Protein AF-A0A8T6N5C0-F1 (afdb_monomer)

pLDDT: mean 72.31, std 20.97, range [34.16, 97.5]

Secondary structure (DSSP, 8-state):
--------------------SEE----BTTB-TTTTT-TTSS-EEGGGEEE-TTSTTSEEEEEHHHHHHHHHSSPPPSS-TT--GGGHHHHHHHHHH---GGGTTT-HHHHHHHHHHHHHHHHS-----GGG-----------PPPPP---S----------PPPP-HHHHHHHHHH-SS-SBTT------EEEESS-GGGT----GGGEEEE-HHHHHHHHTT-S-PPPTT-TTSS------TTSS---BPPPTT-----HHHHHHHHHHHHHHHHHH--

Nearest PDB structures (foldseek):
  6ghc-assembly1_A  TM=8.905E-01  e=2.276E-04  Escherichia coli K-12
  5z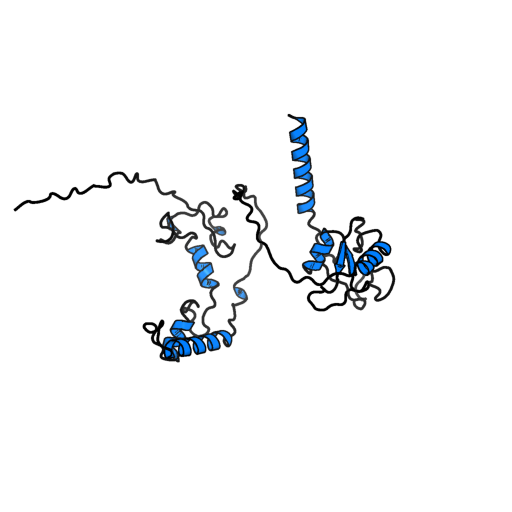mm-assembly1_B  TM=8.790E-01  e=3.502E-02  Streptomyces coelicolor A3(2)
  5zmm-assembly1_F  TM=8.686E-01  e=7.937E-02  Streptomyces coelicolor A3(2)
  5zmm-assembly1_A  TM=8.677E-01  e=7.937E-02  Streptomyces coelicolor A3(2)
  8zp7-assembly1_B  TM=5.593E-01  e=2.795E-01  Candidatus Cloacimonetes bacterium ADurb.Bin088

Sequence (281 aa):
RAIHAGRTQVREGWVAQMKPETKKCDGYKGQWACASQYPDHKKVPITEFGVSTKQPDGLQNKCRKCHSLFNDSMPRHPDNPDLRKMNWITARAVHHYGGNPKDRKNDPRWKECRKRATEDAKAIDWVIPSSAITVSITEHSNVVPFPPVFENSREQVETVTKGRKRDQKVVTHVRKMYDSCSVEGCDYSDFDVAHIHALRHDADDLPSNCLALCPNHHRDLDRGRLQLADPSDRAATDPILFSMYGDEGRIILSEHHEVHNDPIRSCISEIDRFLSNREEQ

Solvent-accessible surface area (backbone atoms only — not comparable to full-atom values): 17916 Å² total; per-residue (Å²): 143,81,86,79,82,78,82,82,79,75,87,78,78,80,75,79,70,78,71,67,72,43,40,57,41,67,33,41,98,88,39,54,71,46,32,91,84,30,73,80,35,54,70,36,50,51,83,49,35,44,81,26,94,89,34,97,86,40,39,43,63,30,30,52,60,18,48,45,49,58,58,66,73,34,55,53,38,93,93,43,66,83,51,49,54,92,50,42,44,60,48,44,8,32,76,76,59,68,28,53,82,90,43,60,89,79,39,68,64,31,54,50,22,38,47,54,28,48,52,52,57,68,70,47,77,77,72,64,66,75,86,76,70,80,79,79,82,74,81,87,80,91,74,86,75,76,76,79,84,71,75,87,73,80,80,87,77,93,76,93,74,95,71,83,84,78,62,65,67,42,54,55,50,50,60,70,71,43,80,34,21,34,41,61,94,43,80,46,58,73,54,45,80,39,57,78,54,52,62,92,74,74,39,72,94,42,59,93,36,47,43,42,24,25,76,65,57,41,53,31,44,78,68,66,71,51,71,85,74,66,72,79,73,80,82,68,89,80,84,89,63,46,58,87,89,57,97,69,62,46,44,66,76,57,97,83,60,76,78,74,57,61,69,59,54,51,52,52,54,53,48,52,56,55,52,58,62,61,77,79,110

Structure (mmCIF, N/CA/C/O backbone):
data_AF-A0A8T6N5C0-F1
#
_entry.id   AF-A0A8T6N5C0-F1
#
loop_
_atom_site.group_PDB
_atom_site.id
_atom_site.type_symbol
_atom_site.label_atom_id
_atom_site.label_alt_id
_atom_site.label_comp_id
_atom_site.label_asym_id
_atom_site.label_entity_id
_atom_site.label_seq_id
_atom_site.pdbx_PDB_ins_code
_atom_site.Cartn_x
_atom_site.Cartn_y
_atom_site.Cartn_z
_atom_site.occupancy
_atom_site.B_iso_or_equiv
_atom_site.auth_seq_id
_atom_site.auth_comp_id
_atom_site.auth_asym_id
_atom_site.auth_atom_id
_atom_site.pdbx_PDB_model_num
ATOM 1 N N . ARG A 1 1 ? 63.776 28.550 28.064 1.00 48.81 1 ARG A N 1
ATOM 2 C CA . ARG A 1 1 ? 63.156 27.667 29.084 1.00 48.81 1 ARG A CA 1
ATOM 3 C C . ARG A 1 1 ? 61.917 28.372 29.624 1.00 48.81 1 ARG A C 1
ATOM 5 O O . ARG A 1 1 ? 62.065 29.251 30.455 1.00 48.81 1 ARG A O 1
ATOM 12 N N . ALA A 1 2 ? 60.733 28.031 29.124 1.00 42.81 2 ALA A N 1
ATOM 13 C CA . ALA A 1 2 ? 59.458 28.415 29.725 1.00 42.81 2 ALA A CA 1
ATOM 14 C C . ALA A 1 2 ? 58.518 27.219 29.538 1.00 42.81 2 ALA A C 1
ATOM 16 O O . ALA A 1 2 ? 58.234 26.824 28.410 1.00 42.81 2 ALA A O 1
ATOM 17 N N . ILE A 1 3 ? 58.174 26.562 30.643 1.00 48.09 3 ILE A N 1
ATOM 18 C CA . ILE A 1 3 ? 57.330 25.368 30.679 1.00 48.09 3 ILE A CA 1
ATOM 19 C C . ILE A 1 3 ? 55.889 25.871 30.780 1.00 48.09 3 ILE A C 1
ATOM 21 O O . ILE A 1 3 ? 55.498 26.409 31.813 1.00 48.09 3 ILE A O 1
ATOM 25 N N . HIS A 1 4 ? 55.109 25.737 29.707 1.00 50.75 4 HIS A N 1
ATOM 26 C CA . HIS A 1 4 ? 53.670 25.985 29.752 1.00 50.75 4 HIS A CA 1
ATOM 27 C C . HIS A 1 4 ? 52.962 24.760 30.334 1.00 50.75 4 HIS A C 1
ATOM 29 O O . HIS A 1 4 ? 52.905 23.699 29.716 1.00 50.75 4 HIS A O 1
ATOM 35 N N . ALA A 1 5 ? 52.433 24.925 31.546 1.00 46.75 5 ALA A N 1
ATOM 36 C CA . ALA A 1 5 ? 51.562 23.967 32.206 1.00 46.75 5 ALA A CA 1
ATOM 37 C C . ALA A 1 5 ? 50.224 23.874 31.451 1.00 46.75 5 ALA A C 1
ATOM 39 O O . ALA A 1 5 ? 49.403 24.793 31.486 1.00 46.75 5 ALA A O 1
ATOM 40 N N . GLY A 1 6 ? 50.026 22.761 30.742 1.00 51.00 6 GLY A N 1
ATOM 41 C CA . GLY A 1 6 ? 48.760 22.398 30.116 1.00 51.00 6 GLY A CA 1
ATOM 42 C C . GLY A 1 6 ? 47.713 22.072 31.178 1.00 51.00 6 GLY A C 1
ATOM 43 O O . GLY A 1 6 ? 47.897 21.186 32.007 1.00 51.00 6 GLY A O 1
ATOM 44 N N . ARG A 1 7 ? 46.616 22.827 31.154 1.00 46.72 7 ARG A N 1
ATOM 45 C CA . ARG A 1 7 ? 45.465 22.704 32.046 1.00 46.72 7 ARG A CA 1
ATOM 46 C C . ARG A 1 7 ? 44.647 21.478 31.628 1.00 46.72 7 ARG A C 1
ATOM 48 O O . ARG A 1 7 ? 43.859 21.547 30.690 1.00 46.72 7 ARG A O 1
ATOM 55 N N . THR A 1 8 ? 44.844 20.352 32.304 1.00 47.91 8 THR A N 1
ATOM 56 C CA . THR A 1 8 ? 44.009 19.156 32.143 1.00 47.91 8 THR A CA 1
ATOM 57 C C . THR A 1 8 ? 42.650 19.430 32.787 1.00 47.91 8 THR A C 1
ATOM 59 O O . THR A 1 8 ? 42.500 19.344 34.002 1.00 47.91 8 THR A O 1
ATOM 62 N N . GLN A 1 9 ? 41.656 19.825 31.988 1.00 45.22 9 GLN A N 1
ATOM 63 C CA . GLN A 1 9 ? 40.266 19.867 32.440 1.00 45.22 9 GLN A CA 1
ATOM 64 C C . GLN A 1 9 ? 39.763 18.430 32.589 1.00 45.22 9 GLN A C 1
ATOM 66 O O . GLN A 1 9 ? 39.464 17.745 31.610 1.00 45.22 9 GLN A O 1
ATOM 71 N N . VAL A 1 10 ? 39.693 17.979 33.836 1.00 43.06 10 VAL A N 1
ATOM 72 C CA . VAL A 1 10 ? 39.017 16.745 34.221 1.00 43.06 10 VAL A CA 1
ATOM 73 C C . VAL A 1 10 ? 37.519 16.974 34.000 1.00 43.06 10 VAL A C 1
ATOM 75 O O . VAL A 1 10 ? 36.912 17.829 34.641 1.00 43.06 10 VAL A O 1
ATOM 78 N N . ARG A 1 11 ? 36.924 16.263 33.034 1.00 45.97 11 ARG A N 1
ATOM 79 C CA . ARG A 1 11 ? 35.464 16.182 32.864 1.00 45.97 11 ARG A CA 1
ATOM 80 C C . ARG A 1 11 ? 34.898 15.307 33.984 1.00 45.97 11 ARG A C 1
ATOM 82 O O . ARG A 1 11 ? 34.588 14.138 33.771 1.00 45.97 11 ARG A O 1
ATOM 89 N N . GLU A 1 12 ? 34.814 15.865 35.183 1.00 49.09 12 GLU A N 1
ATOM 90 C CA . GLU A 1 12 ? 34.052 15.286 36.288 1.00 49.09 12 GLU A CA 1
ATOM 91 C C . GLU A 1 12 ? 32.564 15.590 36.088 1.00 49.09 12 GLU A C 1
ATOM 93 O O . GLU A 1 12 ? 32.191 16.709 35.737 1.00 49.09 12 GLU A O 1
ATOM 98 N N . GLY A 1 13 ? 31.715 14.582 36.296 1.00 45.31 13 GLY A N 1
ATOM 99 C CA . GLY A 1 13 ? 30.269 14.779 36.399 1.00 45.31 13 GLY A CA 1
ATOM 100 C C . GLY A 1 13 ? 29.415 14.205 35.269 1.00 45.31 13 GLY A C 1
ATOM 101 O O . GLY A 1 13 ? 28.383 14.785 34.946 1.00 45.31 13 GLY A O 1
ATOM 102 N N . TRP A 1 14 ? 29.761 13.046 34.697 1.00 48.47 14 TRP A N 1
ATOM 103 C CA . TRP A 1 14 ? 28.705 12.194 34.138 1.00 48.47 14 TRP A CA 1
ATOM 104 C C . TRP A 1 14 ? 28.000 11.528 35.313 1.00 48.47 14 TRP A C 1
ATOM 106 O O . TRP A 1 14 ? 28.447 10.502 35.822 1.00 48.47 14 TRP A O 1
ATOM 116 N N . VAL A 1 15 ? 26.920 12.160 35.775 1.00 46.72 15 VAL A N 1
ATOM 117 C CA . VAL A 1 15 ? 25.923 11.522 36.635 1.00 46.72 15 VAL A CA 1
ATOM 118 C C . VAL A 1 15 ? 25.607 10.178 35.991 1.00 46.72 15 VAL A C 1
ATOM 120 O O . VAL A 1 15 ? 25.146 10.140 34.849 1.00 46.72 15 VAL A O 1
ATOM 123 N N . ALA A 1 16 ? 25.923 9.083 36.684 1.00 53.91 16 ALA A N 1
ATOM 124 C CA . ALA A 1 16 ? 25.559 7.741 36.268 1.00 53.91 16 ALA A CA 1
ATOM 125 C C . ALA A 1 16 ? 24.030 7.652 36.303 1.00 53.91 16 ALA A C 1
ATOM 127 O O . ALA A 1 16 ? 23.439 7.223 37.289 1.00 53.91 16 ALA A O 1
ATOM 128 N N . GLN A 1 17 ? 23.383 8.144 35.244 1.00 57.00 17 GLN A N 1
ATOM 129 C CA . GLN A 1 17 ? 21.970 7.931 35.003 1.00 57.00 17 GLN A CA 1
ATOM 130 C C . GLN A 1 17 ? 21.778 6.423 35.039 1.00 57.00 17 GLN A C 1
ATOM 132 O O . GLN A 1 17 ? 22.366 5.699 34.228 1.00 57.00 17 GLN A O 1
ATOM 137 N N . MET A 1 18 ? 21.035 5.957 36.045 1.00 59.38 18 MET A N 1
ATOM 138 C CA . MET A 1 18 ? 20.695 4.551 36.177 1.00 59.38 18 MET A CA 1
ATOM 139 C C . MET A 1 18 ? 20.089 4.120 34.849 1.00 59.38 18 MET A C 1
ATOM 141 O O . MET A 1 18 ? 19.062 4.648 34.419 1.00 59.38 18 MET A O 1
ATOM 145 N N . LYS A 1 19 ? 20.796 3.231 34.146 1.00 68.62 19 LYS A N 1
ATOM 146 C CA . LYS A 1 19 ? 20.310 2.719 32.873 1.00 68.62 19 LYS A CA 1
ATOM 147 C C . LYS A 1 19 ? 18.985 2.018 33.162 1.00 68.62 19 LYS A C 1
ATOM 149 O O . LYS A 1 19 ? 18.935 1.240 34.114 1.00 68.62 19 LYS A O 1
ATOM 154 N N . PRO A 1 20 ? 17.931 2.286 32.381 1.00 74.50 20 PRO A N 1
ATOM 155 C CA . PRO A 1 20 ? 16.667 1.600 32.574 1.00 74.50 20 PRO A CA 1
ATOM 156 C C . PRO A 1 20 ? 16.908 0.088 32.495 1.00 74.50 20 PRO A C 1
ATOM 158 O O . PRO A 1 20 ? 17.595 -0.388 31.594 1.00 74.50 20 PRO A O 1
ATOM 161 N N . GLU A 1 21 ? 16.368 -0.665 33.454 1.00 91.75 21 GLU A N 1
ATOM 162 C CA . GLU A 1 21 ? 16.555 -2.124 33.542 1.00 91.75 21 GLU A CA 1
ATOM 163 C C . GLU A 1 21 ? 15.924 -2.859 32.349 1.00 91.75 21 GLU A C 1
ATOM 165 O O . GLU A 1 21 ? 16.303 -3.981 31.998 1.00 91.75 21 GLU A O 1
ATOM 170 N N . THR A 1 22 ? 14.980 -2.196 31.678 1.00 94.94 22 THR A N 1
ATOM 171 C CA . THR A 1 22 ? 14.273 -2.712 30.511 1.00 94.94 22 THR A CA 1
ATOM 172 C C . THR A 1 22 ? 14.243 -1.692 29.375 1.00 94.94 22 THR A C 1
ATOM 174 O O . THR A 1 22 ? 14.272 -0.481 29.591 1.00 94.94 22 THR A O 1
ATOM 177 N N . LYS A 1 23 ? 14.191 -2.193 28.140 1.00 93.50 23 LYS A N 1
ATOM 178 C CA . LYS A 1 23 ? 14.119 -1.418 26.900 1.00 93.50 23 LYS A CA 1
ATOM 179 C C . LYS A 1 23 ? 13.007 -1.975 26.007 1.00 93.50 23 LYS A C 1
ATOM 181 O O . LYS A 1 23 ? 12.762 -3.184 25.971 1.00 93.50 23 LYS A O 1
ATOM 186 N N . LYS A 1 24 ? 12.346 -1.097 25.248 1.00 95.06 24 LYS A N 1
ATOM 187 C CA . LYS A 1 24 ? 11.386 -1.499 24.213 1.00 95.06 24 LYS A CA 1
ATOM 188 C C . LYS A 1 24 ? 12.116 -2.155 23.038 1.00 95.06 24 LYS A C 1
ATOM 190 O O . LYS A 1 24 ? 13.094 -1.618 22.526 1.00 95.06 24 LYS A O 1
ATOM 195 N N . CYS A 1 25 ? 11.632 -3.313 22.604 1.00 95.25 25 CYS A N 1
ATOM 196 C CA . CYS A 1 25 ? 12.088 -3.983 21.397 1.00 95.25 25 CYS A CA 1
ATOM 197 C C . CYS A 1 25 ? 11.223 -3.568 20.200 1.00 95.25 25 CYS A C 1
ATOM 199 O O . CYS A 1 25 ? 10.013 -3.790 20.197 1.00 95.25 25 CYS A O 1
ATOM 201 N N . ASP A 1 26 ? 11.857 -3.075 19.136 1.00 93.94 26 ASP A N 1
ATOM 202 C CA . ASP A 1 26 ? 11.168 -2.655 17.901 1.00 93.94 26 ASP A CA 1
ATOM 203 C C . ASP A 1 26 ? 10.749 -3.818 16.980 1.00 93.94 26 ASP A C 1
ATOM 205 O O . ASP A 1 26 ? 10.157 -3.601 15.925 1.00 93.94 26 ASP A O 1
ATOM 209 N N . GLY A 1 27 ? 11.078 -5.061 17.341 1.00 91.88 27 GLY A N 1
ATOM 210 C CA . GLY A 1 27 ? 10.849 -6.225 16.486 1.00 91.88 27 GLY A CA 1
ATOM 211 C C . GLY A 1 27 ? 11.675 -6.198 15.192 1.00 91.88 27 GLY A C 1
ATOM 212 O O . GLY A 1 27 ? 12.680 -5.490 15.066 1.00 91.88 27 GLY A O 1
ATOM 213 N N . TYR A 1 28 ? 11.272 -7.014 14.221 1.00 87.06 28 TYR A N 1
ATOM 214 C CA . TYR A 1 28 ? 11.795 -7.010 12.858 1.00 87.06 28 TYR A CA 1
ATOM 215 C C . TYR A 1 28 ? 10.632 -7.041 11.861 1.00 87.06 28 TYR A C 1
ATOM 217 O O . TYR A 1 28 ? 9.858 -7.988 11.863 1.00 87.06 28 TYR A O 1
ATOM 225 N N . LYS A 1 29 ? 10.498 -5.999 11.022 1.00 82.69 29 LYS A N 1
ATOM 226 C CA . LYS A 1 29 ? 9.413 -5.859 10.024 1.00 82.69 29 LYS A CA 1
ATOM 227 C C . LYS A 1 29 ? 8.001 -6.101 10.599 1.00 82.69 29 LYS A C 1
ATOM 229 O O . LYS A 1 29 ? 7.183 -6.761 9.973 1.00 82.69 29 LYS A O 1
ATOM 234 N N . GLY A 1 30 ? 7.730 -5.589 11.801 1.00 80.38 30 GLY A N 1
ATOM 235 C CA . GLY A 1 30 ? 6.434 -5.773 12.466 1.00 80.38 30 GLY A CA 1
ATOM 236 C C . GLY A 1 30 ? 6.223 -7.157 13.091 1.00 80.38 30 GLY A C 1
ATOM 237 O O . GLY A 1 30 ? 5.102 -7.491 13.446 1.00 80.38 30 GLY A O 1
ATOM 238 N N . GLN A 1 31 ? 7.278 -7.965 13.234 1.00 80.94 31 GLN A N 1
ATOM 239 C CA . GLN A 1 31 ? 7.239 -9.246 13.941 1.00 80.94 31 GLN A CA 1
ATOM 240 C C . GLN A 1 31 ? 8.098 -9.199 15.210 1.00 80.94 31 GLN A C 1
ATOM 242 O O . GLN A 1 31 ? 9.220 -8.682 15.201 1.00 80.94 31 GLN A O 1
ATOM 247 N N . TRP A 1 32 ? 7.601 -9.789 16.299 1.00 90.88 32 TRP A N 1
ATOM 248 C CA . TRP A 1 32 ? 8.285 -9.839 17.594 1.00 90.88 32 TRP A CA 1
ATOM 249 C C . TRP A 1 32 ? 8.456 -11.284 18.066 1.00 90.88 32 TRP A C 1
ATOM 251 O O . TRP A 1 32 ? 7.615 -11.814 18.782 1.00 90.88 32 TRP A O 1
ATOM 261 N N . ALA A 1 33 ? 9.593 -11.913 17.750 1.00 89.19 33 ALA A N 1
ATOM 262 C CA . ALA A 1 33 ? 9.935 -13.241 18.287 1.00 89.19 33 ALA A CA 1
ATOM 263 C C . ALA A 1 33 ? 9.989 -13.274 19.823 1.00 89.19 33 ALA A C 1
ATOM 265 O O . ALA A 1 33 ? 9.882 -14.332 20.435 1.00 89.19 33 ALA A O 1
ATOM 266 N N . CYS A 1 34 ? 10.185 -12.119 20.457 1.00 92.31 34 CYS A N 1
ATOM 267 C CA . CYS A 1 34 ? 10.198 -12.004 21.904 1.00 92.31 34 CYS A CA 1
ATOM 268 C C . CYS A 1 34 ? 8.797 -11.897 22.526 1.00 92.31 34 CYS A C 1
ATOM 270 O O . CYS A 1 34 ? 8.716 -11.917 23.748 1.00 92.31 34 CYS A O 1
ATOM 272 N N . ALA A 1 35 ? 7.720 -11.788 21.735 1.00 88.56 35 ALA A N 1
ATOM 273 C CA . ALA A 1 35 ? 6.361 -11.569 22.243 1.00 88.56 35 ALA A CA 1
ATOM 274 C C . ALA A 1 35 ? 5.872 -12.699 23.163 1.00 88.56 35 ALA A C 1
ATOM 276 O O . ALA A 1 35 ? 5.180 -12.437 24.135 1.00 88.56 35 ALA A O 1
ATOM 277 N N . SER A 1 36 ? 6.302 -13.941 22.931 1.00 85.50 36 SER A N 1
ATOM 278 C CA . SER A 1 36 ? 5.950 -15.072 23.801 1.00 85.50 36 SER A CA 1
ATOM 279 C C . SER A 1 36 ? 6.490 -14.942 25.228 1.00 85.50 36 SER A C 1
ATOM 281 O O . SER A 1 36 ? 5.895 -15.467 26.161 1.00 85.50 36 SER A O 1
ATOM 283 N N . GLN A 1 37 ? 7.616 -14.249 25.408 1.00 90.06 37 GLN A N 1
ATOM 284 C CA . GLN A 1 37 ? 8.233 -14.023 26.720 1.00 90.06 37 GLN A CA 1
ATOM 285 C C . GLN A 1 37 ? 7.965 -12.619 27.262 1.00 90.06 37 GLN A C 1
ATOM 287 O O . GLN A 1 37 ? 7.956 -12.408 28.470 1.00 90.06 37 GLN A O 1
ATOM 292 N N . TYR A 1 38 ? 7.756 -11.662 26.361 1.00 90.81 38 TYR A N 1
ATOM 293 C CA . TYR A 1 38 ? 7.518 -10.257 26.655 1.00 90.81 38 TYR A CA 1
ATOM 294 C C . TYR A 1 38 ? 6.364 -9.762 25.767 1.00 90.81 38 TYR A C 1
ATOM 296 O O . TYR A 1 38 ? 6.631 -9.118 24.746 1.00 90.81 38 TYR A O 1
ATOM 304 N N . PRO A 1 39 ? 5.100 -10.055 26.130 1.00 83.25 39 PRO A N 1
ATOM 305 C CA . PRO A 1 39 ? 3.920 -9.788 25.293 1.00 83.25 39 PRO A CA 1
ATOM 306 C C . PRO A 1 39 ? 3.823 -8.325 24.863 1.00 83.25 39 PRO A C 1
ATOM 308 O O . PRO A 1 39 ? 3.647 -8.006 23.688 1.00 83.25 39 PRO A O 1
ATOM 311 N N . ASP A 1 40 ? 4.104 -7.424 25.801 1.00 82.25 40 ASP A N 1
ATOM 312 C CA . ASP A 1 40 ? 4.048 -5.989 25.552 1.00 82.25 40 ASP A CA 1
ATOM 313 C C . ASP A 1 40 ? 5.229 -5.457 24.750 1.00 82.25 40 ASP A C 1
ATOM 315 O O . ASP A 1 40 ? 5.202 -4.275 24.420 1.00 82.25 40 ASP A O 1
ATOM 319 N N . HIS A 1 41 ? 6.293 -6.250 24.524 1.00 78.06 41 HIS A N 1
ATOM 320 C CA . HIS A 1 41 ? 7.578 -5.898 23.881 1.00 78.06 41 HIS A CA 1
ATOM 321 C C . HIS A 1 41 ? 8.248 -4.588 24.368 1.00 78.06 41 HIS A C 1
ATOM 323 O O . HIS A 1 41 ? 9.324 -4.219 23.901 1.00 78.06 41 HIS A O 1
ATOM 329 N N . LYS A 1 42 ? 7.647 -3.892 25.338 1.00 84.25 42 LYS A N 1
ATOM 330 C CA . LYS A 1 42 ? 8.035 -2.605 25.924 1.00 84.25 42 LYS A CA 1
ATOM 331 C C . LYS A 1 42 ? 8.999 -2.763 27.096 1.00 84.25 42 LYS A C 1
ATOM 333 O O . LYS A 1 42 ? 9.674 -1.801 27.442 1.00 84.25 42 LYS A O 1
ATOM 338 N N . LYS A 1 43 ? 9.074 -3.960 27.685 1.00 89.81 43 LYS A N 1
ATOM 339 C CA . LYS A 1 43 ? 9.857 -4.258 28.893 1.00 89.81 43 LYS A CA 1
ATOM 340 C C . LYS A 1 43 ? 10.790 -5.453 28.691 1.00 89.81 43 LYS A C 1
ATOM 342 O O . LYS A 1 43 ? 10.769 -6.403 29.465 1.00 89.81 43 LYS A O 1
ATOM 347 N N . VAL A 1 44 ? 11.586 -5.438 27.623 1.00 94.50 44 VAL A N 1
ATOM 348 C CA . VAL A 1 44 ? 12.586 -6.490 27.403 1.00 94.50 44 VAL A CA 1
ATOM 349 C C . VAL A 1 44 ? 13.843 -6.143 28.218 1.00 94.50 44 VAL A C 1
ATOM 351 O O . VAL A 1 44 ? 14.308 -5.005 28.119 1.00 94.50 44 VAL A O 1
ATOM 354 N N . PRO A 1 45 ? 14.407 -7.059 29.028 1.00 96.12 45 PRO A N 1
ATOM 355 C CA . PRO A 1 45 ? 15.618 -6.794 29.801 1.00 96.12 45 PRO A CA 1
ATOM 356 C C . PRO A 1 45 ? 16.768 -6.322 28.912 1.00 96.12 45 PRO A C 1
ATOM 358 O O . PRO A 1 45 ? 16.988 -6.872 27.832 1.00 96.12 45 PRO A O 1
ATOM 361 N N . ILE A 1 46 ? 17.539 -5.329 29.361 1.00 95.62 46 ILE A N 1
ATOM 362 C CA . ILE A 1 46 ? 18.667 -4.790 28.576 1.00 95.62 46 ILE A CA 1
ATOM 363 C C . ILE A 1 46 ? 19.728 -5.848 28.227 1.00 95.62 46 ILE A C 1
ATOM 365 O O . ILE A 1 46 ? 20.418 -5.722 27.216 1.00 95.62 46 ILE A O 1
ATOM 369 N N . THR A 1 47 ? 19.822 -6.920 29.018 1.00 95.44 47 THR A N 1
ATOM 370 C CA . THR A 1 47 ? 20.706 -8.075 28.789 1.00 95.44 47 THR A CA 1
ATOM 371 C C . THR A 1 47 ? 20.370 -8.838 27.507 1.00 95.44 47 THR A C 1
ATOM 373 O O . THR A 1 47 ? 21.258 -9.424 26.883 1.00 95.44 47 THR A O 1
ATOM 376 N N . GLU A 1 48 ? 19.114 -8.774 27.064 1.00 96.19 48 GLU A N 1
ATOM 377 C CA . GLU A 1 48 ? 18.638 -9.397 25.829 1.00 96.19 48 GLU A CA 1
ATOM 378 C C . GLU A 1 48 ? 18.996 -8.584 24.580 1.00 96.19 48 GLU A C 1
ATOM 380 O O . GLU A 1 48 ? 18.774 -9.041 23.457 1.00 96.19 48 GLU A O 1
ATOM 385 N N . PHE A 1 49 ? 19.555 -7.380 24.726 1.00 96.31 49 PHE A N 1
ATOM 386 C CA . PHE A 1 49 ? 19.976 -6.550 23.602 1.00 96.31 49 PHE A CA 1
ATOM 387 C C . PHE A 1 49 ? 21.464 -6.748 23.284 1.00 96.31 49 PHE A C 1
ATOM 389 O O . PHE A 1 49 ? 22.295 -7.117 24.119 1.00 96.31 49 PHE A O 1
ATOM 396 N N . GLY A 1 50 ? 21.812 -6.571 22.010 1.00 93.94 50 GLY A N 1
ATOM 397 C CA . GLY A 1 50 ? 23.207 -6.438 21.590 1.00 93.94 50 GLY A CA 1
ATOM 398 C C . GLY A 1 50 ? 23.709 -5.013 21.821 1.00 93.94 50 GLY A C 1
ATOM 399 O O . GLY A 1 50 ? 22.912 -4.080 21.889 1.00 93.94 50 GLY A O 1
ATOM 400 N N . VAL A 1 51 ? 25.026 -4.828 21.884 1.00 94.50 51 VAL A N 1
ATOM 401 C CA . VAL A 1 51 ? 25.645 -3.494 21.941 1.00 94.50 51 VAL A CA 1
ATOM 402 C C . VAL A 1 51 ? 25.607 -2.842 20.551 1.00 94.50 51 VAL A C 1
ATOM 404 O O . VAL A 1 51 ? 25.709 -3.524 19.528 1.00 94.50 51 VAL A O 1
ATOM 407 N N . SER A 1 52 ? 25.442 -1.521 20.497 1.00 92.94 52 SER A N 1
ATOM 408 C CA . SER A 1 52 ? 25.451 -0.728 19.265 1.00 92.94 52 SER A CA 1
ATOM 409 C C . SER A 1 52 ? 26.115 0.624 19.495 1.00 92.94 52 SER A C 1
ATOM 411 O O . SER A 1 52 ? 25.673 1.397 20.333 1.00 92.94 52 SER A O 1
ATOM 413 N N . THR A 1 53 ? 27.119 0.963 18.687 1.00 90.56 53 THR A N 1
ATOM 414 C CA . THR A 1 53 ? 27.759 2.293 18.705 1.00 90.56 53 THR A CA 1
ATOM 415 C C . THR A 1 53 ? 26.921 3.375 18.028 1.00 90.56 53 THR A C 1
ATOM 417 O O . THR A 1 53 ? 27.218 4.557 18.150 1.00 90.56 53 THR A O 1
ATOM 420 N N . LYS A 1 54 ? 25.884 2.977 17.283 1.00 89.88 54 LYS A N 1
ATOM 421 C CA . LYS A 1 54 ? 25.033 3.885 16.501 1.00 89.88 54 LYS A CA 1
ATOM 422 C C . LYS A 1 54 ? 23.822 4.402 17.272 1.00 89.88 54 LYS A C 1
ATOM 424 O O . LYS A 1 54 ? 23.069 5.196 16.726 1.00 89.88 54 LYS A O 1
ATOM 429 N N . GLN A 1 55 ? 23.570 3.875 18.467 1.00 91.44 55 GLN A N 1
ATOM 430 C CA . GLN A 1 55 ? 22.382 4.196 19.253 1.00 91.44 55 GLN A CA 1
ATOM 431 C C . GLN A 1 55 ? 22.792 5.009 20.486 1.00 91.44 55 GLN A C 1
ATOM 433 O O . GLN A 1 55 ? 23.820 4.680 21.082 1.00 91.44 55 GLN A O 1
ATOM 438 N N . PRO A 1 56 ? 22.022 6.041 20.881 1.00 89.31 56 PRO A N 1
ATOM 439 C CA . PRO A 1 56 ? 22.374 6.901 22.014 1.00 89.31 56 PRO A CA 1
ATOM 440 C C . PRO A 1 56 ? 22.551 6.146 23.338 1.00 89.31 56 PRO A C 1
ATOM 442 O O . PRO A 1 56 ? 23.369 6.530 24.166 1.00 89.31 56 PRO A O 1
ATOM 445 N N . ASP A 1 57 ? 21.816 5.050 23.527 1.00 89.94 57 ASP A N 1
ATOM 446 C CA . ASP A 1 57 ? 21.856 4.222 24.736 1.00 89.94 57 ASP A CA 1
ATOM 447 C C . ASP A 1 57 ? 22.908 3.098 24.689 1.00 89.94 57 ASP A C 1
ATOM 449 O O . ASP A 1 57 ? 23.054 2.326 25.640 1.00 89.94 57 ASP A O 1
ATOM 453 N N . GLY A 1 58 ? 23.650 2.991 23.584 1.00 93.50 58 GLY A N 1
ATOM 454 C CA . GLY A 1 58 ? 24.656 1.956 23.380 1.00 93.50 58 GLY A CA 1
ATOM 455 C C . GLY A 1 58 ? 24.086 0.561 23.101 1.00 93.50 58 GLY A C 1
ATOM 456 O O . GLY A 1 58 ? 24.856 -0.398 23.041 1.00 93.50 58 GLY A O 1
ATOM 457 N N . LEU A 1 59 ? 22.769 0.409 22.924 1.00 95.44 59 LEU A N 1
ATOM 458 C CA . LEU A 1 59 ? 22.101 -0.880 22.723 1.00 95.44 59 LEU A CA 1
ATOM 459 C C . LEU A 1 5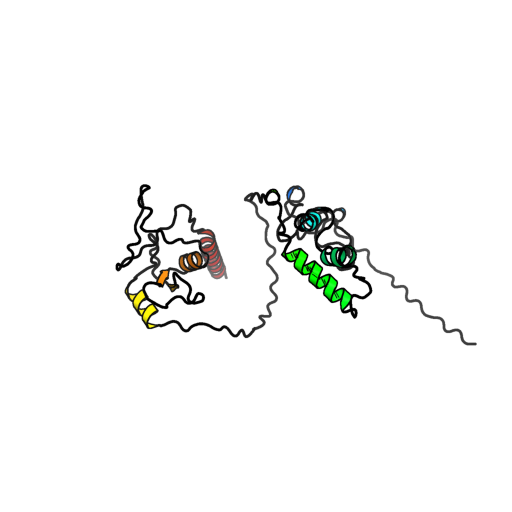9 ? 21.388 -0.927 21.369 1.00 95.44 59 LEU A C 1
ATOM 461 O O . LEU A 1 59 ? 20.888 0.071 20.862 1.00 95.44 59 LEU A O 1
ATOM 465 N N . GLN A 1 60 ? 21.289 -2.108 20.760 1.00 94.88 60 GLN A N 1
ATOM 466 C CA . GLN A 1 60 ? 20.480 -2.303 19.555 1.00 94.88 60 GLN A CA 1
ATOM 467 C C . GLN A 1 60 ? 19.010 -1.949 19.818 1.00 94.88 60 GLN A C 1
ATOM 469 O O . GLN A 1 60 ? 18.535 -1.998 20.948 1.00 94.88 60 GLN A O 1
ATOM 474 N N . ASN A 1 61 ? 18.272 -1.586 18.772 1.00 94.50 61 ASN A N 1
ATOM 475 C CA . ASN A 1 61 ? 16.856 -1.221 18.875 1.00 94.50 61 ASN A CA 1
ATOM 476 C C . ASN A 1 61 ? 15.911 -2.440 18.973 1.00 94.50 61 ASN A C 1
ATOM 478 O O . ASN A 1 61 ? 14.736 -2.328 19.306 1.00 94.50 61 ASN A O 1
ATOM 482 N N . LYS A 1 62 ? 16.443 -3.638 18.722 1.00 94.81 62 LYS A N 1
ATOM 483 C CA . LYS A 1 62 ? 15.753 -4.920 18.871 1.00 94.81 62 LYS A CA 1
ATOM 484 C C . LYS A 1 62 ? 16.589 -5.885 19.702 1.00 94.81 62 LYS A C 1
ATOM 486 O O . LYS A 1 62 ? 17.819 -5.844 19.649 1.00 94.81 62 LYS A O 1
ATOM 491 N N . CYS A 1 63 ? 15.916 -6.749 20.453 1.00 95.81 63 CYS A N 1
ATOM 492 C CA . CYS A 1 63 ? 16.567 -7.7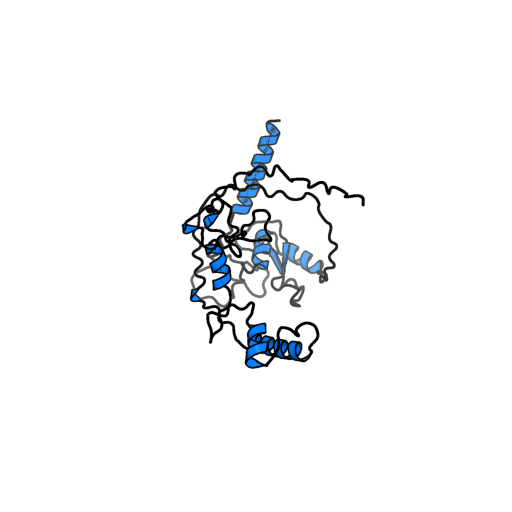95 21.230 1.00 95.81 63 CYS A CA 1
ATOM 493 C C . CYS A 1 63 ? 17.162 -8.873 20.310 1.00 95.81 63 CYS A C 1
ATOM 495 O O . CYS A 1 63 ? 16.811 -8.973 19.130 1.00 95.81 63 CYS A O 1
ATOM 497 N N . ARG A 1 64 ? 18.049 -9.711 20.850 1.00 93.81 64 ARG A N 1
ATOM 498 C CA . ARG A 1 64 ? 18.762 -10.764 20.108 1.00 93.81 64 ARG A CA 1
ATOM 499 C C . ARG A 1 64 ? 17.816 -11.761 19.438 1.00 93.81 64 ARG A C 1
ATOM 501 O O . ARG A 1 64 ? 18.099 -12.183 18.322 1.00 93.81 64 ARG A O 1
ATOM 508 N N . LYS A 1 65 ? 16.670 -12.069 20.056 1.00 90.75 65 LYS A N 1
ATOM 509 C CA . LYS A 1 65 ? 15.638 -12.952 19.477 1.00 90.75 65 LYS A CA 1
ATOM 510 C C . LYS A 1 65 ? 14.960 -12.333 18.258 1.00 90.75 65 LYS A C 1
ATOM 512 O O . LYS A 1 65 ? 14.889 -12.937 17.201 1.00 90.75 65 LYS A O 1
ATOM 517 N N . CYS A 1 66 ? 14.529 -11.079 18.345 1.00 90.62 66 CYS A N 1
ATOM 518 C CA . CYS A 1 66 ? 13.985 -10.387 17.173 1.00 90.62 66 CYS A CA 1
ATOM 519 C C . CYS A 1 66 ? 15.069 -10.118 16.113 1.00 90.62 66 CYS A C 1
ATOM 521 O O . CYS A 1 66 ? 14.780 -10.043 14.922 1.00 90.62 66 CYS A O 1
ATOM 523 N N . HIS A 1 67 ? 16.335 -10.004 16.521 1.00 87.19 67 HIS A N 1
ATOM 524 C CA . HIS A 1 67 ? 17.467 -9.929 15.604 1.00 87.19 67 HIS A CA 1
ATOM 525 C C . HIS A 1 67 ? 17.738 -11.266 14.891 1.00 87.19 67 HIS A C 1
ATOM 527 O O . HIS A 1 67 ? 18.212 -11.256 13.757 1.00 87.19 67 HIS A O 1
ATOM 533 N N . SER A 1 68 ? 17.415 -12.417 15.492 1.00 82.25 68 SER A N 1
ATOM 534 C CA . SER A 1 68 ? 17.529 -13.707 14.801 1.00 82.25 68 SER A CA 1
ATOM 535 C C . SER A 1 68 ? 16.495 -13.852 13.679 1.00 82.25 68 SER A C 1
ATOM 537 O O . SER A 1 68 ? 16.832 -14.389 12.634 1.00 82.25 68 SER A O 1
ATOM 539 N N . LEU A 1 69 ? 15.307 -13.243 13.793 1.00 78.00 69 LEU A N 1
ATOM 540 C CA . LEU A 1 69 ? 14.337 -13.198 12.684 1.00 78.00 69 LEU A CA 1
ATOM 541 C C . LEU A 1 69 ? 14.883 -12.491 11.438 1.00 78.00 69 LEU A C 1
ATOM 543 O O . LEU A 1 69 ? 14.676 -12.955 10.319 1.00 78.00 69 LEU A O 1
ATOM 547 N N . PHE A 1 70 ? 15.619 -11.385 11.605 1.00 70.25 70 PHE A N 1
ATOM 548 C CA . PHE A 1 70 ? 16.320 -10.733 10.486 1.00 70.25 70 PHE A CA 1
ATOM 549 C C . PHE A 1 70 ? 17.254 -11.712 9.771 1.00 70.25 70 PHE A C 1
ATOM 551 O O . PHE A 1 70 ? 17.379 -11.719 8.555 1.00 70.25 70 PHE A O 1
ATOM 558 N N . ASN A 1 71 ? 17.899 -12.543 10.565 1.00 66.44 71 ASN A N 1
ATOM 559 C CA . ASN A 1 71 ? 18.909 -13.491 10.165 1.00 66.44 71 ASN A CA 1
ATOM 560 C C . ASN A 1 71 ? 18.322 -14.762 9.517 1.00 66.44 71 ASN A C 1
ATOM 562 O O . ASN A 1 71 ? 18.960 -15.324 8.629 1.00 66.44 71 ASN A O 1
ATOM 566 N N . ASP A 1 72 ? 17.125 -15.181 9.927 1.00 64.12 72 ASP A N 1
ATOM 567 C CA . ASP A 1 72 ? 16.404 -16.340 9.383 1.00 64.12 72 ASP A CA 1
ATOM 568 C C . ASP A 1 72 ? 15.542 -15.989 8.167 1.00 64.12 72 ASP A C 1
ATOM 570 O O . ASP A 1 72 ? 15.421 -16.789 7.247 1.00 64.12 72 ASP A O 1
ATOM 574 N N . SER A 1 73 ? 15.015 -14.763 8.108 1.00 56.41 73 SER A N 1
ATOM 575 C CA . SER A 1 73 ? 14.340 -14.224 6.917 1.00 56.41 73 SER A CA 1
ATOM 576 C C . SER A 1 73 ? 15.306 -13.843 5.792 1.00 56.41 73 SER A C 1
ATOM 578 O O . SER A 1 73 ? 14.869 -13.513 4.689 1.00 56.41 73 SER A O 1
ATOM 580 N N . MET A 1 74 ? 16.619 -13.875 6.046 1.00 56.22 74 MET A N 1
ATOM 581 C CA . MET A 1 74 ? 17.620 -13.761 4.993 1.00 56.22 74 MET A CA 1
ATOM 582 C C . MET A 1 74 ? 17.699 -15.096 4.244 1.00 56.22 74 MET A C 1
ATOM 584 O O . MET A 1 74 ? 18.015 -16.113 4.860 1.00 56.22 74 MET A O 1
ATOM 588 N N . PRO A 1 75 ? 17.474 -15.101 2.920 1.00 54.41 75 PRO A N 1
ATOM 589 C CA . PRO A 1 75 ? 17.632 -16.293 2.103 1.00 54.41 75 PRO A CA 1
ATOM 590 C C . PRO A 1 75 ? 19.000 -16.931 2.342 1.00 54.41 75 PRO A C 1
ATOM 592 O O . PRO A 1 75 ? 20.036 -16.259 2.258 1.00 54.41 75 PRO A O 1
ATOM 595 N N . ARG A 1 76 ? 18.971 -18.217 2.689 1.00 56.00 76 ARG A N 1
ATOM 596 C CA . ARG A 1 76 ? 20.160 -19.040 2.894 1.00 56.00 76 ARG A CA 1
ATOM 597 C C . ARG A 1 76 ? 20.665 -19.507 1.533 1.00 56.00 76 ARG A C 1
ATOM 599 O O . ARG A 1 76 ? 19.877 -19.700 0.609 1.00 56.00 76 ARG A O 1
ATOM 606 N N . HIS A 1 77 ? 21.977 -19.630 1.383 1.00 55.66 77 HIS A N 1
ATOM 607 C CA . HIS A 1 77 ? 22.545 -20.175 0.155 1.00 55.66 77 HIS A CA 1
ATOM 608 C C . HIS A 1 77 ? 22.207 -21.671 0.042 1.00 55.66 77 HIS A C 1
ATOM 610 O O . HIS A 1 77 ? 22.323 -22.364 1.056 1.00 55.66 77 HIS A O 1
ATOM 616 N N . PRO A 1 78 ? 21.859 -22.182 -1.154 1.00 55.06 78 PRO A N 1
ATOM 617 C CA . PRO A 1 78 ? 21.552 -23.600 -1.345 1.00 55.06 78 PRO A CA 1
ATOM 618 C C . PRO A 1 78 ? 22.723 -24.523 -0.968 1.00 55.06 78 PRO A C 1
ATOM 620 O O . PRO A 1 78 ? 22.508 -25.519 -0.289 1.00 55.06 78 PRO A O 1
ATOM 623 N N . ASP A 1 79 ? 23.964 -24.145 -1.294 1.00 54.88 79 ASP A N 1
ATOM 624 C CA . ASP A 1 79 ? 25.143 -24.991 -1.017 1.00 54.88 79 ASP A CA 1
ATOM 625 C C . ASP A 1 79 ? 25.873 -24.646 0.296 1.00 54.88 79 ASP A C 1
ATOM 627 O O . ASP A 1 79 ? 26.822 -25.324 0.678 1.00 54.88 79 ASP A O 1
ATOM 631 N N . ASN A 1 80 ? 25.508 -23.545 0.969 1.00 60.91 80 ASN A N 1
ATOM 632 C CA . ASN A 1 80 ? 26.194 -23.106 2.193 1.00 60.91 80 ASN A CA 1
ATOM 633 C C . ASN A 1 80 ? 25.254 -22.280 3.092 1.00 60.91 80 ASN A C 1
ATOM 635 O O . ASN A 1 80 ? 25.261 -21.043 3.042 1.00 60.91 80 ASN A O 1
ATOM 639 N N . PRO A 1 81 ? 24.426 -22.945 3.910 1.00 57.28 81 PRO A N 1
ATOM 640 C CA . PRO A 1 81 ? 23.333 -22.305 4.638 1.00 57.28 81 PRO A CA 1
ATOM 641 C C . PRO A 1 81 ? 23.780 -21.217 5.630 1.00 57.28 81 PRO A C 1
ATOM 643 O O . PRO A 1 81 ? 22.953 -20.395 6.031 1.00 57.28 81 PRO A O 1
ATOM 646 N N . ASP A 1 82 ? 25.070 -21.159 5.971 1.00 57.62 82 ASP A N 1
ATOM 647 C CA . ASP A 1 82 ? 25.648 -20.173 6.887 1.00 57.62 82 ASP A CA 1
ATOM 648 C C . ASP A 1 82 ? 25.949 -18.818 6.218 1.00 57.62 82 ASP A C 1
ATOM 650 O O . ASP A 1 82 ? 26.088 -17.789 6.891 1.00 57.62 82 ASP A O 1
ATOM 654 N N . LEU A 1 83 ? 25.996 -18.765 4.881 1.00 56.62 83 LEU A N 1
ATOM 655 C CA . LEU A 1 83 ? 26.216 -17.527 4.132 1.00 56.62 83 LEU A CA 1
ATOM 656 C C . LEU A 1 83 ? 24.913 -16.733 3.990 1.00 56.62 83 LEU A C 1
ATOM 658 O O . LEU A 1 83 ? 24.218 -16.784 2.975 1.00 56.62 83 LEU A O 1
ATOM 662 N N . ARG A 1 84 ? 24.600 -15.927 5.008 1.00 57.12 84 ARG A N 1
ATOM 663 C CA . ARG A 1 84 ? 23.513 -14.942 4.932 1.00 57.12 84 ARG A CA 1
ATOM 664 C C . ARG A 1 84 ? 23.836 -13.872 3.872 1.00 57.12 84 ARG A C 1
ATOM 666 O O . ARG A 1 84 ? 24.918 -13.282 3.876 1.00 57.12 84 ARG A O 1
ATOM 673 N N . LYS A 1 85 ? 22.877 -13.589 2.980 1.00 55.72 85 LYS A N 1
ATOM 674 C CA . LYS A 1 85 ? 22.992 -12.792 1.732 1.00 55.72 85 LYS A CA 1
ATOM 675 C C . LYS A 1 85 ? 23.883 -11.537 1.711 1.00 55.72 85 LYS A C 1
ATOM 677 O O . LYS A 1 85 ? 24.393 -11.208 0.641 1.00 55.72 85 LYS A O 1
ATOM 682 N N . MET A 1 86 ? 24.090 -10.809 2.813 1.00 50.88 86 MET A N 1
ATOM 683 C CA . MET A 1 86 ? 24.751 -9.491 2.756 1.00 50.88 86 MET A CA 1
ATOM 684 C C . MET A 1 86 ? 26.200 -9.517 2.248 1.00 50.88 86 MET A C 1
ATOM 686 O O . MET A 1 86 ? 26.645 -8.524 1.676 1.00 50.88 86 MET A O 1
ATOM 690 N N . ASN A 1 87 ? 26.905 -10.645 2.360 1.00 67.00 87 ASN A N 1
ATOM 691 C CA . ASN A 1 87 ? 28.254 -10.785 1.807 1.00 67.00 87 ASN A CA 1
ATOM 692 C C . ASN A 1 87 ? 28.350 -11.781 0.652 1.00 67.00 87 ASN A C 1
ATOM 694 O O . ASN A 1 87 ? 29.450 -11.992 0.157 1.00 67.00 87 ASN A O 1
ATOM 698 N N . TRP A 1 88 ? 27.243 -12.359 0.174 1.00 73.62 88 TRP A N 1
ATOM 699 C CA . TRP A 1 88 ? 27.315 -13.414 -0.840 1.00 73.62 88 TRP A CA 1
ATOM 700 C C . TRP A 1 88 ? 27.794 -12.899 -2.197 1.00 73.62 88 TRP A C 1
ATOM 702 O O . TRP A 1 88 ? 28.696 -13.490 -2.773 1.00 73.62 88 TRP A O 1
ATOM 712 N N . ILE A 1 89 ? 27.277 -11.763 -2.684 1.00 78.81 89 ILE A N 1
ATOM 713 C CA . ILE A 1 89 ? 27.722 -11.206 -3.978 1.00 78.81 89 ILE A CA 1
ATOM 714 C C . ILE A 1 89 ? 29.229 -10.922 -3.928 1.00 78.81 89 ILE A C 1
ATOM 716 O O . ILE A 1 89 ? 29.957 -11.209 -4.872 1.00 78.81 89 ILE A O 1
ATOM 720 N N . THR A 1 90 ? 29.704 -10.390 -2.800 1.00 81.50 90 THR A N 1
ATOM 721 C CA . THR A 1 90 ? 31.126 -10.132 -2.555 1.00 81.50 90 THR A CA 1
ATOM 722 C C . THR A 1 90 ? 31.914 -11.440 -2.472 1.00 81.50 90 THR A C 1
ATOM 724 O O . THR A 1 90 ? 32.928 -11.569 -3.143 1.00 81.50 90 THR A O 1
ATOM 727 N N . ALA A 1 91 ? 31.451 -12.425 -1.704 1.00 78.81 91 ALA A N 1
ATOM 728 C CA . ALA A 1 91 ? 32.114 -13.715 -1.543 1.00 78.81 91 ALA A CA 1
ATOM 729 C C . ALA A 1 91 ? 32.182 -14.480 -2.870 1.00 78.81 91 ALA A C 1
ATOM 731 O O . ALA A 1 91 ? 33.243 -14.971 -3.232 1.00 78.81 91 ALA A O 1
ATOM 732 N N . ARG A 1 92 ? 31.100 -14.518 -3.650 1.00 80.06 92 ARG A N 1
ATOM 733 C CA . ARG A 1 92 ? 31.079 -15.167 -4.963 1.00 80.06 92 ARG A CA 1
ATOM 734 C C . ARG A 1 92 ? 31.955 -14.434 -5.975 1.00 80.06 92 ARG A C 1
ATOM 736 O O . ARG A 1 92 ? 32.703 -15.087 -6.696 1.00 80.06 92 ARG A O 1
ATOM 743 N N . ALA A 1 93 ? 31.960 -13.097 -5.955 1.00 85.56 93 ALA A N 1
ATOM 744 C CA . ALA A 1 93 ? 32.915 -12.295 -6.722 1.00 85.56 93 ALA A CA 1
ATOM 745 C C . ALA A 1 93 ? 34.371 -12.67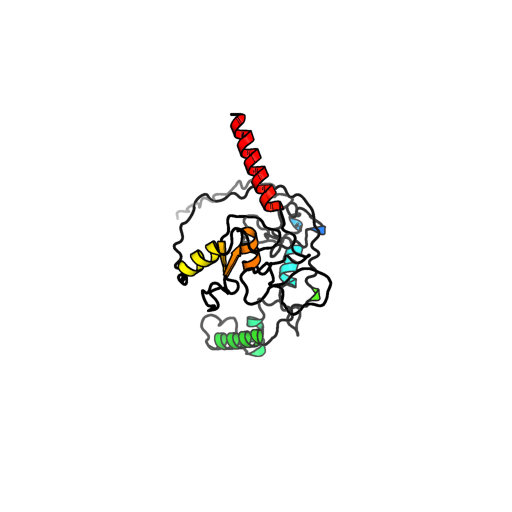5 -6.425 1.00 85.56 93 ALA A C 1
ATOM 747 O O . ALA A 1 93 ? 35.161 -12.814 -7.355 1.00 85.56 93 ALA A O 1
ATOM 748 N N . VAL A 1 94 ? 34.712 -12.890 -5.152 1.00 84.12 94 VAL A N 1
ATOM 749 C CA . VAL A 1 94 ? 36.061 -13.289 -4.730 1.00 84.12 94 VAL A CA 1
ATOM 750 C C . VAL A 1 94 ? 36.370 -14.736 -5.101 1.00 84.12 94 VAL A C 1
ATOM 752 O O . VAL A 1 94 ? 37.331 -14.995 -5.817 1.00 84.12 94 VAL A O 1
ATOM 755 N N . HIS A 1 95 ? 35.555 -15.678 -4.632 1.00 79.88 95 HIS A N 1
ATOM 756 C CA . HIS A 1 95 ? 35.865 -17.104 -4.683 1.00 79.88 95 HIS A CA 1
ATOM 757 C C . HIS A 1 95 ? 35.669 -17.726 -6.069 1.00 79.88 95 HIS A C 1
ATOM 759 O O . HIS A 1 95 ? 36.422 -18.626 -6.423 1.00 79.88 95 HIS A O 1
ATOM 765 N N . HIS A 1 96 ? 34.699 -17.255 -6.860 1.00 83.50 96 HIS A N 1
ATOM 766 C CA . HIS A 1 96 ? 34.373 -17.866 -8.157 1.00 83.50 96 HIS A CA 1
ATOM 767 C C . HIS A 1 96 ? 34.889 -17.072 -9.358 1.00 83.50 96 HIS A C 1
ATOM 769 O O . HIS A 1 96 ? 35.152 -17.658 -10.405 1.00 83.50 96 HIS A O 1
ATOM 775 N N . TYR A 1 97 ? 35.054 -15.754 -9.224 1.00 89.31 97 TYR A N 1
ATOM 776 C CA . TYR A 1 97 ? 35.519 -14.898 -10.324 1.00 89.31 97 TYR A CA 1
ATOM 777 C C . TYR A 1 97 ? 36.888 -14.253 -10.063 1.00 89.31 97 TYR A C 1
ATOM 779 O O . TYR A 1 97 ? 37.402 -13.534 -10.919 1.00 89.31 97 TYR A O 1
ATOM 787 N N . GLY A 1 98 ? 37.508 -14.529 -8.909 1.00 88.38 98 GLY A N 1
ATOM 788 C CA . GLY A 1 98 ? 38.851 -14.050 -8.576 1.00 88.38 98 GLY A CA 1
ATOM 789 C C . GLY A 1 98 ? 38.928 -12.544 -8.317 1.00 88.38 98 GLY A C 1
ATOM 790 O O . GLY A 1 98 ? 39.972 -11.935 -8.542 1.00 88.38 98 GLY A O 1
ATOM 791 N N . GLY A 1 99 ? 37.826 -11.918 -7.902 1.00 87.75 99 GLY A N 1
ATOM 792 C CA . GLY A 1 99 ? 37.805 -10.509 -7.525 1.00 87.75 99 GLY A CA 1
ATOM 793 C C . GLY A 1 99 ? 38.547 -10.250 -6.210 1.00 87.75 99 GLY A C 1
ATOM 794 O O . GLY A 1 99 ? 38.535 -11.078 -5.304 1.00 87.75 99 GLY A O 1
ATOM 795 N N . ASN A 1 100 ? 39.141 -9.065 -6.062 1.00 88.00 100 ASN A N 1
ATOM 796 C CA . ASN A 1 100 ? 39.738 -8.617 -4.805 1.00 88.00 100 ASN A CA 1
ATOM 797 C C . ASN A 1 100 ? 38.895 -7.485 -4.177 1.00 88.00 100 ASN A C 1
ATOM 799 O O . ASN A 1 100 ? 38.769 -6.413 -4.774 1.00 88.00 100 ASN A O 1
ATOM 803 N N . PRO A 1 101 ? 38.340 -7.654 -2.959 1.00 80.75 101 PRO A N 1
ATOM 804 C CA . PRO A 1 101 ? 37.489 -6.640 -2.332 1.00 80.75 101 PRO A CA 1
ATOM 805 C C . PRO A 1 101 ? 38.227 -5.338 -2.018 1.00 80.75 101 PRO A C 1
ATOM 807 O O . PRO A 1 101 ? 37.589 -4.289 -1.896 1.00 80.75 101 PRO A O 1
ATOM 810 N N . LYS A 1 102 ? 39.559 -5.399 -1.869 1.00 84.94 102 LYS A N 1
ATOM 811 C CA . LYS A 1 102 ? 40.399 -4.228 -1.585 1.00 84.94 102 LYS A CA 1
ATOM 812 C C . LYS A 1 102 ? 40.424 -3.243 -2.755 1.00 84.94 102 LYS A C 1
ATOM 814 O O . LYS A 1 102 ? 40.537 -2.042 -2.528 1.00 84.94 102 LYS A O 1
ATOM 819 N N . ASP A 1 103 ? 40.168 -3.724 -3.969 1.00 83.94 103 ASP A N 1
ATOM 820 C CA . ASP A 1 103 ? 40.250 -2.931 -5.197 1.00 83.94 103 ASP A CA 1
ATOM 821 C C . ASP A 1 103 ? 38.882 -2.348 -5.619 1.00 83.94 103 ASP A C 1
ATOM 823 O O . ASP A 1 103 ? 38.716 -1.764 -6.693 1.00 83.94 103 ASP A O 1
ATOM 827 N N . ARG A 1 104 ? 37.878 -2.434 -4.728 1.00 79.25 104 ARG A N 1
ATOM 828 C CA . ARG A 1 104 ? 36.459 -2.157 -5.008 1.00 79.25 104 ARG A CA 1
ATOM 829 C C . ARG A 1 104 ? 36.150 -0.800 -5.647 1.00 79.25 104 ARG A C 1
ATOM 831 O O . ARG A 1 104 ? 35.141 -0.685 -6.345 1.00 79.25 104 ARG A O 1
ATOM 838 N N . LYS A 1 105 ? 36.926 0.243 -5.343 1.00 77.88 105 LYS A N 1
ATOM 839 C CA . LYS A 1 105 ? 36.625 1.611 -5.799 1.00 77.88 105 LYS A CA 1
ATOM 840 C C . LYS A 1 105 ? 37.020 1.848 -7.258 1.00 77.88 105 LYS A C 1
ATOM 842 O O . LYS A 1 105 ? 36.257 2.499 -7.968 1.00 77.88 105 LYS A O 1
ATOM 847 N N . ASN A 1 106 ? 38.150 1.295 -7.698 1.00 84.25 106 ASN A N 1
ATOM 848 C CA . ASN A 1 106 ? 38.802 1.732 -8.935 1.00 84.25 106 ASN A CA 1
ATOM 849 C C . ASN A 1 106 ? 39.098 0.604 -9.928 1.00 84.25 106 ASN A C 1
ATOM 851 O O . ASN A 1 106 ? 39.387 0.919 -11.074 1.00 84.25 106 ASN A O 1
ATOM 855 N N . ASP A 1 107 ? 38.994 -0.671 -9.542 1.00 88.00 107 ASP A N 1
ATOM 856 C CA . ASP A 1 107 ? 39.292 -1.781 -10.449 1.00 88.00 107 ASP A CA 1
ATOM 857 C C . ASP A 1 107 ? 38.064 -2.172 -11.302 1.00 88.00 107 ASP A C 1
ATOM 859 O O . ASP A 1 107 ? 37.043 -2.626 -10.760 1.00 88.00 107 ASP A O 1
ATOM 863 N N . PRO A 1 108 ? 38.126 -2.019 -12.641 1.00 91.38 108 PRO A N 1
ATOM 864 C CA . PRO A 1 108 ? 37.080 -2.490 -13.546 1.00 91.38 108 PRO A CA 1
ATOM 865 C C . PRO A 1 108 ? 36.820 -3.996 -13.416 1.00 91.38 108 PRO A C 1
ATOM 867 O O . PRO A 1 108 ? 35.672 -4.429 -13.521 1.00 91.38 108 PRO A O 1
ATOM 870 N N . ARG A 1 109 ? 37.853 -4.791 -13.109 1.00 91.31 109 ARG A N 1
ATOM 871 C CA . ARG A 1 109 ? 37.745 -6.242 -12.930 1.00 91.31 109 ARG A CA 1
ATOM 872 C C . ARG A 1 109 ? 36.881 -6.591 -11.726 1.00 91.31 109 ARG A C 1
ATOM 874 O O . ARG A 1 109 ? 36.057 -7.499 -11.818 1.00 91.31 109 ARG A O 1
ATOM 881 N N . TRP A 1 110 ? 36.990 -5.845 -10.624 1.00 90.44 110 TRP A N 1
ATOM 882 C CA . TRP A 1 110 ? 36.098 -6.020 -9.474 1.00 90.44 110 TRP A CA 1
ATOM 883 C C . TRP A 1 110 ? 34.635 -5.741 -9.836 1.00 90.44 110 TRP A C 1
ATOM 885 O O . TRP A 1 110 ? 33.745 -6.499 -9.443 1.00 90.44 110 TRP A O 1
ATOM 895 N N . LYS A 1 111 ? 34.372 -4.667 -10.596 1.00 90.06 111 LYS A N 1
ATOM 896 C CA . LYS A 1 111 ? 33.011 -4.333 -11.046 1.00 90.06 111 LYS A CA 1
ATOM 897 C C . LYS A 1 111 ? 32.425 -5.453 -11.906 1.00 90.06 111 LYS A C 1
ATOM 899 O O . LYS A 1 111 ? 31.280 -5.835 -11.673 1.00 90.06 111 LYS A O 1
ATOM 904 N N . GLU A 1 1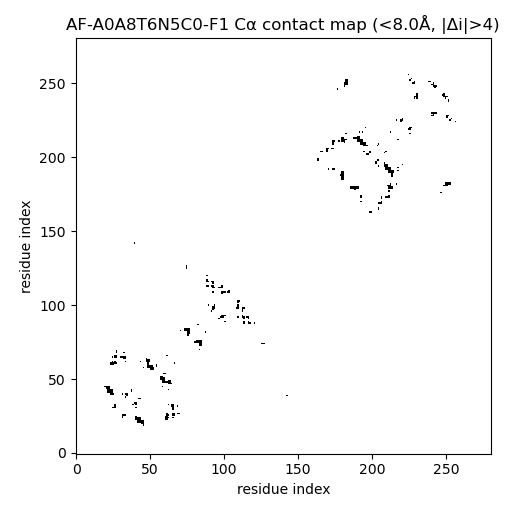12 ? 33.220 -6.016 -12.812 1.00 93.06 112 GLU A N 1
ATOM 905 C CA . GLU A 1 112 ? 32.804 -7.124 -13.675 1.00 93.06 112 GLU A CA 1
ATOM 906 C C . GLU A 1 112 ? 32.541 -8.414 -12.882 1.00 93.06 112 GLU A C 1
ATOM 908 O O . GLU A 1 112 ? 31.472 -9.011 -12.997 1.00 93.06 112 GLU A O 1
ATOM 913 N N . CYS A 1 113 ? 33.446 -8.799 -11.975 1.00 90.56 113 CYS A N 1
ATOM 914 C CA . CYS A 1 113 ? 33.252 -9.962 -11.098 1.00 90.56 113 CYS A CA 1
ATOM 915 C C . CYS A 1 113 ? 31.977 -9.831 -10.250 1.00 90.56 113 CYS A C 1
ATOM 917 O O . CYS A 1 113 ? 31.228 -10.791 -10.066 1.00 90.56 113 CYS A O 1
ATOM 919 N N . ARG A 1 114 ? 31.699 -8.623 -9.746 1.00 87.75 114 ARG A N 1
ATOM 920 C CA . ARG A 1 114 ? 30.503 -8.333 -8.949 1.00 87.75 114 ARG A CA 1
ATOM 921 C C . ARG A 1 114 ? 29.224 -8.339 -9.786 1.00 87.75 114 ARG A C 1
ATOM 923 O O . ARG A 1 114 ? 28.181 -8.758 -9.283 1.00 87.75 114 ARG A O 1
ATOM 930 N N . LYS A 1 115 ? 29.294 -7.879 -11.038 1.00 91.06 115 LYS A N 1
ATOM 931 C CA . LYS A 1 115 ? 28.182 -7.937 -11.993 1.00 91.06 115 LYS A CA 1
ATOM 932 C C . LYS A 1 115 ? 27.798 -9.389 -12.277 1.00 91.06 115 LYS A C 1
ATOM 934 O O . LYS A 1 115 ? 26.648 -9.739 -12.033 1.00 91.06 115 LYS A O 1
ATOM 939 N N . ARG A 1 116 ? 28.766 -10.241 -12.632 1.00 89.62 116 ARG A N 1
ATOM 940 C CA . ARG A 1 116 ? 28.548 -11.685 -12.845 1.00 89.62 116 ARG A CA 1
ATOM 941 C C . ARG A 1 116 ? 27.974 -12.372 -11.606 1.00 89.62 116 ARG A C 1
ATOM 943 O O . ARG A 1 116 ? 26.973 -13.067 -11.694 1.00 89.62 116 ARG A O 1
ATOM 950 N N . ALA A 1 117 ? 28.512 -12.069 -10.421 1.00 85.38 117 ALA A N 1
ATOM 951 C CA . ALA A 1 117 ? 27.947 -12.571 -9.168 1.00 85.38 117 ALA A CA 1
ATOM 952 C C . ALA A 1 117 ? 26.498 -12.106 -8.938 1.00 85.38 117 ALA A C 1
ATOM 954 O O . ALA A 1 117 ? 25.697 -12.847 -8.385 1.00 85.38 117 ALA A O 1
ATOM 955 N N . THR A 1 118 ? 26.134 -10.895 -9.367 1.00 82.56 118 THR A N 1
ATOM 956 C CA . THR A 1 118 ? 24.754 -10.393 -9.272 1.00 82.56 118 THR A CA 1
ATOM 957 C C . THR A 1 118 ? 23.825 -11.098 -10.264 1.00 82.56 118 THR A C 1
ATOM 959 O O . THR A 1 118 ? 22.672 -11.347 -9.928 1.00 82.56 118 THR A O 1
ATOM 962 N N . GLU A 1 119 ? 24.303 -11.426 -11.464 1.00 84.12 119 GLU A N 1
ATOM 963 C CA . GLU A 1 119 ? 23.556 -12.205 -12.461 1.00 84.12 119 GLU A CA 1
ATOM 964 C C . GLU A 1 119 ? 23.305 -13.635 -11.971 1.00 84.12 119 GLU A C 1
ATOM 966 O O . GLU A 1 119 ? 22.155 -14.069 -11.969 1.00 84.12 119 GLU A O 1
ATOM 971 N N . ASP A 1 120 ? 24.317 -14.299 -11.407 1.00 81.44 120 ASP A N 1
ATOM 972 C CA . ASP A 1 120 ? 24.149 -15.582 -10.714 1.00 81.44 120 ASP A CA 1
ATOM 973 C C . ASP A 1 120 ? 23.107 -15.482 -9.588 1.00 81.44 120 ASP A C 1
ATOM 975 O O . ASP A 1 120 ? 22.260 -16.356 -9.444 1.00 81.44 120 ASP A O 1
ATOM 979 N N . ALA A 1 121 ? 23.112 -14.391 -8.810 1.00 75.50 121 ALA A N 1
ATOM 980 C CA . ALA A 1 121 ? 22.113 -14.169 -7.759 1.00 75.50 121 ALA A CA 1
ATOM 981 C C . ALA A 1 121 ? 20.690 -14.051 -8.306 1.00 75.50 121 ALA A C 1
ATOM 983 O O . ALA A 1 121 ? 19.749 -14.353 -7.584 1.00 75.50 121 ALA A O 1
ATOM 984 N N . LYS A 1 122 ? 20.520 -13.528 -9.521 1.00 75.19 122 LYS A N 1
ATOM 985 C CA . LYS A 1 122 ? 19.205 -13.411 -10.162 1.00 75.19 122 LYS A CA 1
ATOM 986 C C . LYS A 1 122 ? 18.750 -14.741 -10.755 1.00 75.19 122 LYS A C 1
ATOM 988 O O . LYS A 1 122 ? 17.553 -14.984 -10.794 1.00 75.19 122 LYS A O 1
ATOM 993 N N . ALA A 1 123 ? 19.693 -15.562 -11.219 1.00 75.56 123 ALA A N 1
ATOM 994 C CA . ALA A 1 123 ? 19.426 -16.883 -11.779 1.00 75.56 123 ALA A CA 1
ATOM 995 C C . ALA A 1 123 ? 19.136 -17.938 -10.700 1.00 75.56 123 ALA A C 1
ATOM 997 O O . ALA A 1 123 ? 18.397 -18.886 -10.952 1.00 75.56 123 ALA A O 1
ATOM 998 N N . ILE A 1 124 ? 19.699 -17.778 -9.498 1.00 69.56 124 ILE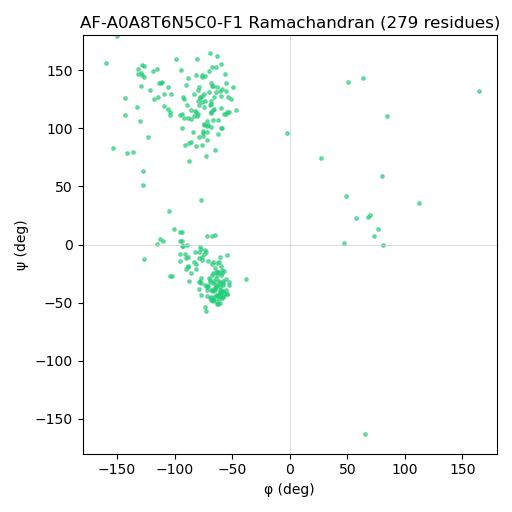 A N 1
ATOM 999 C CA . ILE A 1 124 ? 19.332 -18.591 -8.338 1.00 69.56 124 ILE A CA 1
ATOM 1000 C C . ILE A 1 124 ? 17.942 -18.145 -7.887 1.00 69.56 124 ILE A C 1
ATOM 1002 O O . ILE A 1 124 ? 17.787 -17.073 -7.297 1.00 69.56 124 ILE A O 1
ATOM 1006 N N . ASP A 1 125 ? 16.939 -18.975 -8.162 1.00 56.66 125 ASP A N 1
ATOM 1007 C CA . ASP A 1 125 ? 15.616 -18.826 -7.573 1.00 56.66 125 ASP A CA 1
ATOM 1008 C C . ASP A 1 125 ? 15.768 -18.979 -6.056 1.00 56.66 125 ASP A C 1
ATOM 1010 O O . ASP A 1 125 ? 16.119 -20.043 -5.536 1.00 56.66 125 ASP A O 1
ATOM 1014 N N . TRP A 1 126 ? 15.654 -17.868 -5.331 1.00 61.62 126 TRP A N 1
ATOM 1015 C CA . TRP A 1 126 ? 15.840 -17.873 -3.888 1.00 61.62 126 TRP A CA 1
ATOM 1016 C C . TRP A 1 126 ? 14.594 -18.469 -3.264 1.00 61.62 126 TRP A C 1
ATOM 1018 O O . TRP A 1 126 ? 13.694 -17.736 -2.858 1.00 61.62 126 TRP A O 1
ATOM 1028 N N . VAL A 1 127 ? 14.574 -19.795 -3.169 1.00 51.62 127 VAL A N 1
ATOM 1029 C CA . VAL A 1 127 ? 13.552 -20.537 -2.443 1.00 51.62 127 VAL A CA 1
ATOM 1030 C C . VAL A 1 127 ? 13.585 -20.054 -0.996 1.00 51.62 127 VAL A C 1
ATOM 1032 O O . VAL A 1 127 ? 14.452 -20.428 -0.206 1.00 51.62 127 VAL A O 1
ATOM 1035 N N . ILE A 1 128 ? 12.658 -19.166 -0.646 1.00 51.09 128 ILE A N 1
ATOM 1036 C CA . ILE A 1 128 ? 12.305 -18.932 0.748 1.00 51.09 128 ILE A CA 1
ATOM 1037 C C . ILE A 1 128 ? 11.609 -20.229 1.160 1.00 51.09 128 ILE A C 1
ATOM 1039 O O . ILE A 1 128 ? 10.569 -20.536 0.573 1.00 51.09 128 ILE A O 1
ATOM 1043 N N . PRO A 1 129 ? 12.159 -21.036 2.086 1.00 45.34 129 PRO A N 1
ATOM 1044 C CA . PRO A 1 129 ? 11.478 -22.249 2.510 1.00 45.34 129 PRO A CA 1
ATOM 1045 C C . PRO A 1 129 ? 10.094 -21.859 3.038 1.00 45.34 129 PRO A C 1
ATOM 1047 O O . PRO A 1 129 ? 9.967 -21.163 4.047 1.00 45.34 129 PRO A O 1
ATOM 1050 N N . SER A 1 130 ? 9.060 -22.276 2.302 1.00 42.38 130 SER A N 1
ATOM 1051 C CA . SER A 1 130 ? 7.655 -21.901 2.517 1.00 42.38 130 SER A CA 1
ATOM 1052 C C . SER A 1 130 ? 7.148 -22.312 3.911 1.00 42.38 130 SER A C 1
ATOM 1054 O O . SER A 1 130 ? 6.214 -21.729 4.446 1.00 42.38 130 SER A O 1
ATOM 1056 N N . SER A 1 131 ? 7.841 -23.248 4.567 1.00 50.38 131 SER A N 1
ATOM 1057 C CA . SER A 1 131 ? 7.571 -23.700 5.934 1.00 50.38 131 SER A CA 1
ATOM 1058 C C . SER A 1 131 ? 7.964 -22.708 7.042 1.00 50.38 131 SER A C 1
ATOM 1060 O O . SER A 1 131 ? 7.716 -22.998 8.208 1.00 50.38 131 SER A O 1
ATOM 1062 N N . ALA A 1 132 ? 8.600 -21.571 6.732 1.00 46.34 132 ALA A N 1
ATOM 1063 C CA . ALA A 1 132 ? 9.070 -20.612 7.741 1.00 46.34 132 ALA A CA 1
ATOM 1064 C C . ALA A 1 132 ? 8.080 -19.471 8.062 1.00 46.34 132 ALA A C 1
ATOM 1066 O O . ALA A 1 132 ? 8.387 -18.626 8.902 1.00 46.34 132 ALA A O 1
ATOM 1067 N N . ILE A 1 133 ? 6.912 -19.414 7.412 1.00 43.31 133 ILE A N 1
ATOM 1068 C CA . ILE A 1 133 ? 5.931 -18.333 7.605 1.00 43.31 133 ILE A CA 1
ATOM 1069 C C . ILE A 1 133 ? 4.556 -18.929 7.922 1.00 43.31 133 ILE A C 1
ATOM 1071 O O . ILE A 1 133 ? 3.588 -18.746 7.194 1.00 43.31 133 ILE A O 1
ATOM 1075 N N . THR A 1 134 ? 4.447 -19.637 9.042 1.00 36.50 134 THR A N 1
ATOM 1076 C CA . THR A 1 134 ? 3.153 -19.827 9.706 1.00 36.50 134 THR A CA 1
ATOM 1077 C C . THR A 1 134 ? 2.965 -18.648 10.653 1.00 36.50 134 THR A C 1
ATOM 1079 O O . THR A 1 134 ? 3.375 -18.676 11.810 1.00 36.50 134 THR A O 1
ATOM 1082 N N . VAL A 1 135 ? 2.409 -17.550 10.135 1.00 38.59 135 VAL A N 1
ATOM 1083 C CA . VAL A 1 135 ? 1.937 -16.447 10.978 1.00 38.59 135 VAL A CA 1
ATOM 1084 C C . VAL A 1 135 ? 0.593 -16.886 11.540 1.00 38.59 135 VAL A C 1
ATOM 1086 O O . VAL A 1 135 ? -0.443 -16.722 10.906 1.00 38.59 135 VAL A O 1
ATOM 1089 N N . SER A 1 136 ? 0.614 -17.499 12.719 1.00 36.97 136 SER A N 1
ATOM 1090 C CA . SER A 1 136 ? -0.588 -17.679 13.526 1.00 36.97 136 SER A CA 1
ATOM 1091 C C . SER A 1 136 ? -1.028 -16.299 14.014 1.00 36.97 136 SER A C 1
ATOM 1093 O O . SER A 1 136 ? -0.424 -15.727 14.924 1.00 36.97 136 SER A O 1
ATOM 1095 N N . ILE A 1 137 ? -2.037 -15.737 13.350 1.00 35.97 137 ILE A N 1
ATOM 1096 C CA . ILE A 1 137 ? -2.717 -14.514 13.769 1.00 35.97 137 ILE A CA 1
ATOM 1097 C C . ILE A 1 137 ? -3.561 -14.890 14.991 1.00 35.97 137 ILE A C 1
ATOM 1099 O O . ILE A 1 137 ? -4.685 -15.354 14.861 1.00 35.97 137 ILE A O 1
ATOM 1103 N N . THR A 1 138 ? -2.985 -14.777 16.186 1.00 40.47 138 THR A N 1
ATOM 1104 C CA . THR A 1 138 ? -3.759 -14.816 17.433 1.00 40.47 138 THR A CA 1
ATOM 1105 C C . THR A 1 138 ? -4.335 -13.431 17.681 1.00 40.47 138 THR A C 1
ATOM 1107 O O . THR A 1 138 ? -3.593 -12.466 17.877 1.00 40.47 138 THR A O 1
ATOM 1110 N N . GLU A 1 139 ? -5.660 -13.352 17.638 1.00 57.75 139 GLU A N 1
ATOM 1111 C CA . GLU A 1 139 ? -6.445 -12.196 18.049 1.00 57.75 139 GLU A CA 1
ATOM 1112 C C . GLU A 1 139 ? -6.285 -11.920 19.555 1.00 57.75 139 GLU A C 1
ATOM 1114 O O . GLU A 1 139 ? -6.050 -12.828 20.352 1.00 57.75 139 GLU A O 1
ATOM 1119 N N . HIS A 1 140 ? -6.468 -10.645 19.916 1.00 39.06 140 HIS A N 1
ATOM 1120 C CA . HIS A 1 140 ? -6.514 -10.050 21.263 1.00 39.06 140 HIS A CA 1
ATOM 1121 C C . HIS A 1 140 ? -5.177 -9.674 21.940 1.00 39.06 140 HIS A C 1
ATOM 1123 O O . HIS A 1 140 ? -4.468 -10.494 22.512 1.00 39.06 140 HIS A O 1
ATOM 1129 N N . SER A 1 141 ? -4.907 -8.369 22.089 1.00 41.38 141 SER A N 1
ATOM 1130 C CA . SER A 1 141 ? -5.434 -7.578 23.225 1.00 41.38 141 SER A CA 1
ATOM 1131 C C . SER A 1 141 ? -4.706 -6.229 23.425 1.00 41.38 141 SER A C 1
ATOM 1133 O O . SER A 1 141 ? -3.484 -6.132 23.426 1.00 41.38 141 SER A O 1
ATOM 1135 N N . ASN A 1 142 ? -5.517 -5.177 23.586 1.00 47.62 142 ASN A N 1
ATOM 1136 C CA . ASN A 1 142 ? -5.350 -3.964 24.401 1.00 47.62 142 ASN A CA 1
ATOM 1137 C C . ASN A 1 142 ? -3.928 -3.459 24.716 1.00 47.62 142 ASN A C 1
ATOM 1139 O O . ASN A 1 142 ? -3.489 -3.464 25.866 1.00 47.62 142 ASN A O 1
ATOM 1143 N N . VAL A 1 143 ? -3.261 -2.866 23.725 1.00 42.31 143 VAL A N 1
ATOM 1144 C CA . VAL A 1 143 ? -2.155 -1.935 23.983 1.00 42.31 143 VAL A CA 1
ATOM 1145 C C . VAL A 1 143 ? -2.710 -0.516 23.965 1.00 42.31 143 VAL A C 1
ATOM 1147 O O . VAL A 1 143 ? -3.077 -0.013 22.909 1.00 42.31 143 VAL A O 1
ATOM 1150 N N . VAL A 1 144 ? -2.729 0.151 25.123 1.00 52.22 144 VAL A N 1
ATOM 1151 C CA . VAL A 1 144 ? -3.045 1.586 25.206 1.00 52.22 144 VAL A CA 1
ATOM 1152 C C . VAL A 1 144 ? -2.016 2.353 24.356 1.00 52.22 144 VAL A C 1
ATOM 1154 O O . VAL A 1 144 ? -0.807 2.259 24.635 1.00 52.22 144 VAL A O 1
ATOM 1157 N N . PRO A 1 145 ? -2.438 3.055 23.289 1.00 54.50 145 PRO A N 1
ATOM 1158 C CA . PRO A 1 145 ? -1.522 3.768 22.420 1.00 54.50 145 PRO A CA 1
ATOM 1159 C C . PRO A 1 145 ? -1.116 5.071 23.111 1.00 54.50 145 PRO A C 1
ATOM 1161 O O . PRO A 1 145 ? -1.958 5.866 23.516 1.00 54.50 145 PRO A O 1
ATOM 1164 N N . PHE A 1 146 ? 0.189 5.316 23.229 1.00 48.53 146 PHE A N 1
ATOM 1165 C CA . PHE A 1 146 ? 0.641 6.699 23.341 1.00 48.53 146 PHE A CA 1
ATOM 1166 C C . PHE A 1 146 ? 0.303 7.372 22.008 1.00 48.53 146 PHE A C 1
ATOM 1168 O O . PHE A 1 146 ? 0.672 6.808 20.970 1.00 48.53 146 PHE A O 1
ATOM 1175 N N . PRO A 1 147 ? -0.405 8.514 22.004 1.00 55.53 147 PRO A N 1
ATOM 1176 C CA . PRO A 1 147 ? -0.738 9.187 20.764 1.00 55.53 147 PRO A CA 1
ATOM 1177 C C . PRO A 1 147 ? 0.572 9.556 20.053 1.00 55.53 147 PRO A C 1
ATOM 1179 O O . PRO A 1 147 ? 1.466 10.125 20.689 1.00 55.53 147 PRO A O 1
ATOM 1182 N N . PRO A 1 148 ? 0.743 9.187 18.772 1.00 63.12 148 PRO A N 1
ATOM 1183 C CA . PRO A 1 148 ? 1.894 9.621 17.999 1.00 63.12 148 PRO A CA 1
ATOM 1184 C C . PRO A 1 148 ? 2.002 11.146 18.064 1.00 63.12 148 PRO A C 1
ATOM 1186 O O . PRO A 1 148 ? 1.039 11.865 17.800 1.00 63.12 148 PRO A O 1
ATOM 1189 N N . VAL A 1 149 ? 3.178 11.635 18.454 1.00 57.88 149 VAL A N 1
ATOM 1190 C CA . VAL A 1 149 ? 3.494 13.061 18.389 1.00 57.88 149 VAL A CA 1
ATOM 1191 C C . VAL A 1 149 ? 3.744 13.365 16.919 1.00 57.88 149 VAL A C 1
ATOM 1193 O O . VAL A 1 149 ? 4.816 13.076 16.393 1.00 57.88 149 VAL A O 1
ATOM 1196 N N . PHE A 1 150 ? 2.718 13.856 16.232 1.00 65.56 150 PHE A N 1
ATOM 1197 C CA . PHE A 1 150 ? 2.856 14.323 14.862 1.00 65.56 150 PHE A CA 1
ATOM 1198 C C . PHE A 1 150 ? 3.543 15.685 14.879 1.00 65.56 150 PHE A C 1
ATOM 1200 O O . PHE A 1 150 ? 3.130 16.602 15.589 1.00 65.56 150 PHE A O 1
ATOM 1207 N N . GLU A 1 151 ? 4.611 15.811 14.102 1.00 63.62 151 GLU A N 1
ATOM 1208 C CA . GLU A 1 151 ? 5.227 17.100 13.837 1.00 63.62 151 GLU A CA 1
ATOM 1209 C C . GLU A 1 151 ? 4.217 17.927 13.027 1.00 63.62 151 GLU A C 1
ATOM 1211 O O . GLU A 1 151 ? 3.798 17.533 11.940 1.00 63.62 151 GLU A O 1
ATOM 1216 N N . ASN A 1 152 ? 3.745 19.042 13.592 1.00 67.19 152 ASN A N 1
ATOM 1217 C CA . ASN A 1 152 ? 2.675 19.860 13.001 1.00 67.19 152 ASN A CA 1
ATOM 1218 C C . ASN A 1 152 ? 3.120 20.642 11.745 1.00 67.19 152 ASN A C 1
ATOM 1220 O O . ASN A 1 152 ? 2.366 21.469 11.228 1.00 67.19 152 ASN A O 1
ATOM 1224 N N . SER A 1 153 ? 4.329 20.405 11.236 1.00 63.94 153 SER A N 1
ATOM 1225 C CA . SER A 1 153 ? 4.821 20.968 9.983 1.00 63.94 153 SER A CA 1
ATOM 1226 C C . SER A 1 153 ? 4.341 20.117 8.805 1.00 63.94 153 SER A C 1
ATOM 1228 O O . SER A 1 153 ? 4.934 19.106 8.435 1.00 63.94 153 SER A O 1
ATOM 1230 N N . ARG A 1 154 ? 3.243 20.539 8.171 1.00 69.31 154 ARG A N 1
ATOM 1231 C CA . ARG A 1 154 ? 2.850 20.001 6.863 1.00 69.31 154 ARG A CA 1
ATOM 1232 C C . ARG A 1 154 ? 3.770 20.579 5.790 1.00 69.31 154 ARG A C 1
ATOM 1234 O O . ARG A 1 154 ? 3.603 21.728 5.392 1.00 69.31 154 ARG A O 1
ATOM 1241 N N . GLU A 1 155 ? 4.721 19.786 5.314 1.00 81.75 155 GLU A N 1
ATOM 1242 C CA . GLU A 1 155 ? 5.463 20.099 4.093 1.00 81.75 155 GLU A CA 1
ATOM 1243 C C . GLU A 1 155 ? 4.552 19.843 2.883 1.00 81.75 155 GLU A C 1
ATOM 1245 O O . GLU A 1 155 ? 4.056 18.732 2.681 1.00 81.75 155 GLU A O 1
ATOM 1250 N N . GLN A 1 156 ? 4.271 20.885 2.100 1.00 76.56 156 GLN A N 1
ATOM 1251 C CA . GLN A 1 156 ? 3.536 20.740 0.847 1.00 76.56 156 GLN A CA 1
ATOM 1252 C C . GLN A 1 156 ? 4.513 20.282 -0.236 1.00 76.56 156 GLN A C 1
ATOM 1254 O O . GLN A 1 156 ? 5.424 21.018 -0.604 1.00 76.56 156 GLN A O 1
ATOM 1259 N N . VAL A 1 157 ? 4.322 19.065 -0.744 1.00 82.88 157 VAL A N 1
ATOM 1260 C CA . VAL A 1 157 ? 5.113 18.522 -1.853 1.00 82.88 157 VAL A CA 1
ATOM 1261 C C . VAL A 1 157 ? 4.265 18.562 -3.118 1.00 82.88 157 VAL A C 1
ATOM 1263 O O . VAL A 1 157 ? 3.262 17.854 -3.228 1.00 82.88 157 VAL A O 1
ATOM 1266 N N . GLU A 1 158 ? 4.671 19.378 -4.088 1.00 80.50 158 GLU A N 1
ATOM 1267 C CA . GLU A 1 158 ? 4.065 19.370 -5.418 1.00 80.50 158 GLU A CA 1
ATOM 1268 C C . GLU A 1 158 ? 4.435 18.070 -6.140 1.00 80.50 158 GLU A C 1
ATOM 1270 O O . GLU A 1 158 ? 5.608 17.763 -6.359 1.00 80.50 158 GLU A O 1
ATOM 1275 N N . THR A 1 159 ? 3.428 17.280 -6.514 1.00 74.31 159 THR A N 1
ATOM 1276 C CA . THR A 1 159 ? 3.621 16.050 -7.287 1.00 74.31 159 THR A CA 1
ATOM 1277 C C . THR A 1 159 ? 2.908 16.166 -8.629 1.00 74.31 159 THR A C 1
ATOM 1279 O O . THR A 1 159 ? 1.713 16.443 -8.702 1.00 74.31 159 THR A O 1
ATOM 1282 N N . VAL A 1 160 ? 3.647 15.952 -9.721 1.00 79.81 160 VAL A N 1
ATOM 1283 C CA . VAL A 1 160 ? 3.077 15.925 -11.073 1.00 79.81 160 VAL A CA 1
ATOM 1284 C C . VAL A 1 160 ? 2.571 14.515 -11.350 1.00 79.81 160 VAL A C 1
ATOM 1286 O O . VAL A 1 160 ? 3.358 13.590 -11.553 1.00 79.81 160 VAL A O 1
ATOM 1289 N N . THR A 1 161 ? 1.253 14.340 -11.374 1.00 79.00 161 THR A N 1
ATOM 1290 C CA . THR A 1 161 ? 0.621 13.067 -11.734 1.00 79.00 161 THR A CA 1
ATOM 1291 C C . THR A 1 161 ? 0.080 13.135 -13.163 1.00 79.00 161 THR A C 1
ATOM 1293 O O . THR A 1 161 ? -0.619 14.071 -13.547 1.00 79.00 161 THR A O 1
ATOM 1296 N N . LYS A 1 162 ? 0.422 12.143 -13.994 1.00 79.75 162 LYS A N 1
ATOM 1297 C CA . LYS A 1 162 ? -0.141 11.995 -15.346 1.00 79.75 162 LYS A CA 1
ATOM 1298 C C . LYS A 1 162 ? -1.460 11.226 -15.250 1.00 79.75 162 LYS A C 1
ATOM 1300 O O . LYS A 1 162 ? -1.460 10.001 -15.320 1.00 79.75 162 LYS A O 1
ATOM 1305 N N . GLY A 1 163 ? -2.569 11.932 -15.046 1.00 81.56 163 GLY A N 1
ATOM 1306 C CA . GLY A 1 163 ? -3.913 11.344 -15.075 1.00 81.56 163 GLY A CA 1
ATOM 1307 C C . GLY A 1 163 ? -4.531 11.391 -16.476 1.00 81.56 163 GLY A C 1
ATOM 1308 O O . GLY A 1 163 ? -4.444 12.417 -17.150 1.00 81.56 163 GLY A O 1
ATOM 1309 N N . ARG A 1 164 ? -5.186 10.306 -16.917 1.00 88.88 164 ARG A N 1
ATOM 1310 C CA . ARG A 1 164 ? -6.126 10.371 -18.053 1.00 88.88 164 ARG A CA 1
ATOM 1311 C C . ARG A 1 164 ? -7.344 11.205 -17.632 1.00 88.88 164 ARG A C 1
ATOM 1313 O O . ARG A 1 164 ? -7.851 11.041 -16.522 1.00 88.88 164 ARG A O 1
ATOM 1320 N N . LYS A 1 165 ? -7.814 12.096 -18.510 1.00 91.88 165 LYS A N 1
ATOM 1321 C CA . LYS A 1 165 ? -9.037 12.880 -18.284 1.00 91.88 165 LYS A CA 1
ATOM 1322 C C . LYS A 1 165 ? -10.251 11.962 -18.465 1.00 91.88 165 LYS A C 1
ATOM 1324 O O . LYS A 1 165 ? -10.380 11.362 -19.525 1.00 91.88 165 LYS A O 1
ATOM 1329 N N . ARG A 1 166 ? -11.107 11.863 -17.444 1.00 93.69 166 ARG A N 1
ATOM 1330 C CA . ARG A 1 166 ? -12.370 11.104 -17.497 1.00 93.69 166 ARG A CA 1
ATOM 1331 C C . ARG A 1 166 ? -13.408 11.841 -18.349 1.00 93.69 166 ARG A C 1
ATOM 1333 O O . ARG A 1 166 ? -13.454 13.076 -18.311 1.00 93.69 166 ARG A O 1
ATOM 1340 N N . ASP A 1 167 ? -14.243 11.110 -19.082 1.00 96.00 167 ASP A N 1
ATOM 1341 C CA . ASP A 1 167 ? -15.373 11.686 -19.810 1.00 96.00 167 ASP A CA 1
ATOM 1342 C C . ASP A 1 167 ? -16.556 11.934 -18.861 1.00 96.00 167 ASP A C 1
ATOM 1344 O O . ASP A 1 167 ? -17.220 11.023 -18.362 1.00 96.00 167 ASP A O 1
ATOM 1348 N N . GLN A 1 168 ? -16.863 13.212 -18.635 1.00 97.31 168 GLN A N 1
ATOM 1349 C CA . GLN A 1 168 ? -17.965 13.624 -17.769 1.00 97.31 168 GLN A CA 1
ATOM 1350 C C . GLN A 1 168 ? -19.335 13.140 -18.275 1.00 97.31 168 GLN A C 1
ATOM 1352 O O . GLN A 1 168 ? -20.270 12.998 -17.481 1.00 97.31 168 GLN A O 1
ATOM 1357 N N . LYS A 1 169 ? -19.477 12.869 -19.580 1.00 97.50 169 LYS A N 1
ATOM 1358 C CA . LYS A 1 169 ? -20.718 12.332 -20.153 1.00 97.50 169 LYS A CA 1
ATOM 1359 C C . LYS A 1 169 ? -20.996 10.919 -19.655 1.00 97.50 169 LYS A C 1
ATOM 1361 O O . LYS A 1 169 ? -22.142 10.626 -19.327 1.00 97.50 169 LYS A O 1
ATOM 1366 N N . VAL A 1 170 ? -19.960 10.089 -19.533 1.00 95.69 170 VAL A N 1
ATOM 1367 C CA . VAL A 1 170 ? -20.059 8.718 -19.007 1.00 95.69 170 VAL A CA 1
ATOM 1368 C C . VAL A 1 170 ? -20.503 8.755 -17.550 1.00 95.69 170 VAL A C 1
ATOM 1370 O O . VAL A 1 170 ? -21.491 8.119 -17.197 1.00 95.69 170 VAL A O 1
ATOM 1373 N N . VAL A 1 171 ? -19.861 9.591 -16.728 1.00 96.19 171 VAL A N 1
ATOM 1374 C CA . VAL A 1 171 ? -20.233 9.774 -15.312 1.00 96.19 171 VAL A CA 1
ATOM 1375 C C . VAL A 1 171 ? -21.686 10.231 -15.170 1.00 96.19 171 VAL A C 1
ATOM 1377 O O . VAL A 1 171 ? -22.433 9.696 -14.354 1.00 96.19 171 VAL A O 1
ATOM 1380 N N . THR A 1 172 ? -22.103 11.204 -15.984 1.00 97.06 172 THR A N 1
ATOM 1381 C CA . THR A 1 172 ? -23.478 11.726 -15.971 1.00 97.06 172 THR A CA 1
ATOM 1382 C C . THR A 1 172 ? -24.487 10.666 -16.408 1.00 97.06 172 THR A C 1
ATOM 1384 O O . THR A 1 172 ? -25.588 10.620 -15.872 1.00 97.06 172 THR A O 1
ATOM 1387 N N . HIS A 1 173 ? -24.134 9.823 -17.378 1.00 94.38 173 HIS A N 1
ATOM 1388 C CA . HIS A 1 173 ? -24.991 8.741 -17.844 1.00 94.38 173 HIS A CA 1
ATOM 1389 C C . HIS A 1 173 ? -25.141 7.642 -16.783 1.00 94.38 173 HIS A C 1
ATOM 1391 O O . HIS A 1 173 ? -26.267 7.276 -16.469 1.00 94.38 173 HIS A O 1
ATOM 1397 N N . VAL A 1 174 ? -24.050 7.204 -16.144 1.00 91.56 174 VAL A N 1
ATOM 1398 C CA . VAL A 1 174 ? -24.101 6.218 -15.047 1.00 91.56 174 VAL A CA 1
ATOM 1399 C C . VAL A 1 174 ? -24.920 6.745 -13.868 1.00 91.56 174 VAL A C 1
ATOM 1401 O O . VAL A 1 174 ? -25.805 6.052 -13.386 1.00 91.56 174 VAL A O 1
ATOM 1404 N N . ARG A 1 175 ? -24.734 8.008 -13.466 1.00 95.19 175 ARG A N 1
ATOM 1405 C CA . ARG A 1 175 ? -25.542 8.634 -12.400 1.00 95.19 175 ARG A CA 1
ATOM 1406 C C . ARG A 1 175 ? -27.036 8.764 -12.717 1.00 95.19 175 ARG A C 1
ATOM 1408 O O . ARG A 1 175 ? -27.803 9.034 -11.808 1.00 95.19 175 ARG A O 1
ATOM 1415 N N . LYS A 1 176 ? -27.448 8.634 -13.982 1.00 94.50 176 LYS A N 1
ATOM 1416 C CA . LYS A 1 176 ? -28.868 8.596 -14.371 1.00 94.50 176 LYS A CA 1
ATOM 1417 C C . LYS A 1 176 ? -29.450 7.183 -14.378 1.00 94.50 176 LYS A C 1
ATOM 1419 O O . LYS A 1 176 ? -30.665 7.060 -14.367 1.00 94.50 176 LYS A O 1
ATOM 1424 N N . MET A 1 177 ? -28.604 6.157 -14.479 1.00 89.88 177 MET A N 1
ATOM 1425 C CA . MET A 1 177 ? -29.029 4.752 -14.492 1.00 89.88 177 MET A CA 1
ATOM 1426 C C . MET A 1 177 ? -29.192 4.178 -13.083 1.00 89.88 177 MET A C 1
ATOM 1428 O O . MET A 1 177 ? -29.933 3.221 -12.906 1.00 89.88 177 MET A O 1
ATOM 1432 N N . TYR A 1 178 ? -28.502 4.750 -12.095 1.00 90.44 178 TYR A N 1
ATOM 1433 C CA . TYR A 1 178 ? -28.499 4.265 -10.720 1.00 90.44 178 TYR A CA 1
ATOM 1434 C C . TYR A 1 178 ? -28.989 5.353 -9.766 1.00 90.44 178 TYR A C 1
ATOM 1436 O O . TYR A 1 178 ? -28.496 6.478 -9.814 1.00 90.44 178 TYR A O 1
ATOM 1444 N N . ASP A 1 179 ? -29.899 4.986 -8.864 1.00 92.94 179 ASP A N 1
ATOM 1445 C CA . ASP A 1 179 ? -30.353 5.845 -7.762 1.00 92.94 179 ASP A CA 1
ATOM 1446 C C . ASP A 1 179 ? -29.582 5.573 -6.451 1.00 92.94 179 ASP A C 1
ATOM 1448 O O . ASP A 1 179 ? -29.616 6.377 -5.518 1.00 92.94 179 ASP A O 1
ATOM 1452 N N . SER A 1 180 ? -28.853 4.453 -6.378 1.00 94.12 180 SER A N 1
ATOM 1453 C CA . SER A 1 180 ? -28.053 4.028 -5.223 1.00 94.12 180 SER A CA 1
ATOM 1454 C C . SER A 1 180 ? -26.833 3.201 -5.643 1.00 94.12 180 SER A C 1
ATOM 1456 O O . SER A 1 180 ? -26.596 2.940 -6.823 1.00 94.12 180 SER A O 1
ATOM 1458 N N . CYS A 1 181 ? -26.040 2.778 -4.658 1.00 95.06 181 CYS A N 1
ATOM 1459 C CA . CYS A 1 181 ? -24.982 1.788 -4.833 1.00 95.06 181 CYS A CA 1
ATOM 1460 C C . CYS A 1 181 ? -25.485 0.538 -5.592 1.00 95.06 181 CYS A C 1
ATOM 1462 O O . CYS A 1 181 ? -26.536 -0.009 -5.277 1.00 95.06 181 CYS A O 1
ATOM 1464 N N . SER A 1 182 ? -24.699 0.065 -6.560 1.00 91.81 182 SER A N 1
ATOM 1465 C CA . SER A 1 182 ? -24.972 -1.120 -7.396 1.00 91.81 182 SER A CA 1
ATOM 1466 C C . SER A 1 182 ? -24.711 -2.458 -6.690 1.00 91.81 182 SER A C 1
ATOM 1468 O O . SER A 1 182 ? -24.954 -3.524 -7.256 1.00 91.81 182 SER A O 1
ATOM 1470 N N . VAL A 1 183 ? -24.209 -2.422 -5.453 1.00 87.88 183 VAL A N 1
ATOM 1471 C CA . VAL A 1 183 ? -24.057 -3.616 -4.614 1.00 87.88 183 VAL A CA 1
ATOM 1472 C C . VAL A 1 183 ? -25.409 -3.987 -4.020 1.00 87.88 183 VAL A C 1
ATOM 1474 O O . VAL A 1 183 ? -26.057 -3.166 -3.373 1.00 87.88 183 VAL A O 1
ATOM 1477 N N . GLU A 1 184 ? -25.826 -5.230 -4.227 1.00 82.00 184 GLU A N 1
ATOM 1478 C CA . GLU A 1 184 ? -27.076 -5.764 -3.712 1.00 82.00 184 GLU A CA 1
ATOM 1479 C C . GLU A 1 184 ? -27.123 -5.677 -2.180 1.00 82.00 184 GLU A C 1
ATOM 1481 O O . GLU A 1 184 ? -26.158 -5.990 -1.484 1.00 82.00 184 GLU A O 1
ATOM 1486 N N . GLY A 1 185 ? -28.252 -5.196 -1.654 1.00 86.56 185 GLY A N 1
ATOM 1487 C CA . GLY A 1 185 ? -28.428 -4.933 -0.225 1.00 86.56 185 GLY A CA 1
ATOM 1488 C C . GLY A 1 185 ? -27.835 -3.606 0.266 1.00 86.56 185 GLY A C 1
ATOM 1489 O O . GLY A 1 185 ? -27.969 -3.299 1.447 1.00 86.56 185 GLY A O 1
ATOM 1490 N N . CYS A 1 186 ? -27.216 -2.798 -0.604 1.00 87.81 186 CYS A N 1
ATOM 1491 C CA . CYS A 1 186 ? -26.724 -1.465 -0.261 1.00 87.81 186 CYS A CA 1
ATOM 1492 C C . CYS A 1 186 ? -27.643 -0.372 -0.824 1.00 87.81 186 CYS A C 1
ATOM 1494 O O . CYS A 1 186 ? -27.674 -0.123 -2.025 1.00 87.81 186 CYS A O 1
ATOM 1496 N N . ASP A 1 187 ? -28.340 0.337 0.057 1.00 92.06 187 ASP A N 1
ATOM 1497 C CA . ASP A 1 187 ? -29.263 1.432 -0.268 1.00 92.06 187 ASP A CA 1
ATOM 1498 C C . ASP A 1 187 ? -28.606 2.825 -0.218 1.00 92.06 187 ASP A C 1
ATOM 1500 O O . ASP A 1 187 ? -29.279 3.852 -0.295 1.00 92.06 187 ASP A O 1
ATOM 1504 N N . TYR A 1 188 ? -27.275 2.885 -0.107 1.00 94.69 188 TYR A N 1
ATOM 1505 C CA . TYR A 1 188 ? -26.548 4.145 0.021 1.00 94.69 188 TYR A CA 1
ATOM 1506 C C . TYR A 1 188 ? -26.660 4.979 -1.266 1.00 94.69 188 TYR A C 1
ATOM 1508 O O . TYR A 1 188 ? -26.168 4.575 -2.324 1.00 94.69 188 TYR A O 1
ATOM 1516 N N . SER A 1 189 ? -27.301 6.146 -1.169 1.00 94.56 189 SER A N 1
ATOM 1517 C CA . SER A 1 189 ? -27.652 7.000 -2.313 1.00 94.56 189 SER A CA 1
ATOM 1518 C C . SER A 1 189 ? -26.510 7.890 -2.812 1.00 94.56 189 SER A C 1
ATOM 1520 O O . SER A 1 189 ? -26.550 8.364 -3.943 1.00 94.56 189 SER A O 1
ATOM 1522 N N . ASP A 1 190 ? -25.496 8.155 -1.983 1.00 96.12 190 ASP A N 1
ATOM 1523 C CA . ASP A 1 190 ? -24.337 8.964 -2.377 1.00 96.12 190 ASP A CA 1
ATOM 1524 C C . ASP A 1 190 ? -23.204 8.067 -2.889 1.00 96.12 190 ASP A C 1
ATOM 1526 O O . ASP A 1 190 ? -22.488 7.415 -2.131 1.00 96.12 190 ASP A O 1
ATOM 1530 N N . PHE A 1 191 ? -23.068 7.978 -4.206 1.00 96.56 191 PHE A N 1
ATOM 1531 C CA . PHE A 1 191 ? -22.132 7.058 -4.839 1.00 96.56 191 PHE A CA 1
ATOM 1532 C C . PHE A 1 191 ? -21.186 7.756 -5.816 1.00 96.56 191 PHE A C 1
ATOM 1534 O O . PHE A 1 191 ? -21.489 8.779 -6.442 1.00 96.56 191 PHE A O 1
ATOM 1541 N N . ASP A 1 192 ? -20.028 7.131 -5.988 1.00 97.25 192 ASP A N 1
ATOM 1542 C CA . ASP A 1 192 ? -19.053 7.451 -7.015 1.00 97.25 192 ASP A CA 1
ATOM 1543 C C . ASP A 1 192 ? -19.183 6.501 -8.205 1.00 97.25 192 ASP A C 1
ATOM 1545 O O . ASP A 1 192 ? -19.721 5.399 -8.100 1.00 97.25 192 ASP A O 1
ATOM 1549 N N . VAL A 1 193 ? -18.665 6.933 -9.356 1.00 96.88 193 VAL A N 1
ATOM 1550 C CA . VAL A 1 193 ? -18.545 6.082 -10.544 1.00 96.88 193 VAL A CA 1
ATOM 1551 C C . VAL A 1 193 ? -17.156 5.451 -10.547 1.00 96.88 193 VAL A C 1
ATOM 1553 O O . VAL A 1 193 ? -16.150 6.154 -10.697 1.00 96.88 193 VAL A O 1
ATOM 1556 N N . ALA A 1 194 ? -17.117 4.135 -10.361 1.00 96.19 194 ALA A N 1
ATOM 1557 C CA . ALA A 1 194 ? -15.907 3.328 -10.302 1.00 96.19 194 ALA A CA 1
ATOM 1558 C C . ALA A 1 194 ? -15.740 2.520 -11.592 1.00 96.19 194 ALA A C 1
ATOM 1560 O O . ALA A 1 194 ? -16.702 1.923 -12.073 1.00 96.19 194 ALA A O 1
ATOM 1561 N N . HIS A 1 195 ? -14.527 2.477 -12.143 1.00 95.12 195 HIS A N 1
ATOM 1562 C CA . HIS A 1 195 ? -14.235 1.627 -13.297 1.00 95.12 195 HIS A CA 1
ATOM 1563 C C . HIS A 1 195 ? -14.023 0.175 -12.855 1.00 95.12 195 HIS A C 1
ATOM 1565 O O . HIS A 1 195 ? -13.241 -0.066 -11.939 1.00 95.12 195 HIS A O 1
ATOM 1571 N N . ILE A 1 196 ? -14.645 -0.786 -13.542 1.00 92.62 196 ILE A N 1
ATOM 1572 C CA . ILE A 1 196 ? -14.408 -2.226 -13.334 1.00 92.62 196 ILE A CA 1
ATOM 1573 C C . ILE A 1 196 ? -12.955 -2.558 -13.693 1.00 92.62 196 ILE A C 1
ATOM 1575 O O . ILE A 1 196 ? -12.204 -3.128 -12.903 1.00 92.62 196 ILE A O 1
ATOM 1579 N N . HIS A 1 197 ? -12.538 -2.141 -14.887 1.00 91.25 197 HIS A N 1
ATOM 1580 C CA . HIS A 1 197 ? -11.162 -2.212 -15.352 1.00 91.25 197 HIS A CA 1
ATOM 1581 C C . HIS A 1 197 ? -10.544 -0.817 -15.324 1.00 91.25 197 HIS A C 1
ATOM 1583 O O . HIS A 1 197 ? -10.980 0.093 -16.031 1.00 91.25 197 HIS A O 1
ATOM 1589 N N . ALA A 1 198 ? -9.508 -0.640 -14.502 1.00 92.75 198 ALA A N 1
ATOM 1590 C CA . ALA A 1 198 ? -8.910 0.671 -14.287 1.00 92.75 198 ALA A CA 1
ATOM 1591 C C . ALA A 1 198 ? -8.293 1.258 -15.572 1.00 92.75 198 ALA A C 1
ATOM 1593 O O . ALA A 1 198 ? -7.497 0.608 -16.250 1.00 92.75 198 ALA A O 1
ATOM 1594 N N . LEU A 1 199 ? -8.544 2.548 -15.828 1.00 91.88 199 LEU A N 1
ATOM 1595 C CA . LEU A 1 199 ? -8.027 3.286 -16.996 1.00 91.88 199 LEU A CA 1
ATOM 1596 C C . LEU A 1 199 ? -6.493 3.285 -17.121 1.00 91.88 199 LEU A C 1
ATOM 1598 O O . LEU A 1 199 ? -5.957 3.496 -18.207 1.00 91.88 199 LEU A O 1
ATOM 1602 N N . ARG A 1 200 ? -5.770 3.061 -16.014 1.00 89.19 200 ARG A N 1
ATOM 1603 C CA . ARG A 1 200 ? -4.301 2.923 -16.010 1.00 89.19 200 ARG A CA 1
ATOM 1604 C C . ARG A 1 200 ? -3.805 1.673 -16.749 1.00 89.19 200 ARG A C 1
ATOM 1606 O O . ARG A 1 200 ? -2.615 1.576 -17.017 1.00 89.19 200 ARG A O 1
ATOM 1613 N N . HIS A 1 201 ? -4.700 0.728 -17.026 1.00 88.75 201 HIS A N 1
ATOM 1614 C CA . HIS A 1 201 ? -4.444 -0.497 -17.781 1.00 88.75 201 HIS A CA 1
ATOM 1615 C C . HIS A 1 201 ? -5.031 -0.415 -19.197 1.00 88.75 201 HIS A C 1
ATOM 1617 O O . HIS A 1 201 ? -5.430 -1.428 -19.755 1.00 88.75 201 HIS A O 1
ATOM 1623 N N . ASP A 1 202 ? -5.121 0.803 -19.746 1.00 89.25 202 ASP A N 1
ATOM 1624 C CA . ASP A 1 202 ? -5.631 1.095 -21.090 1.00 89.25 202 ASP A CA 1
ATOM 1625 C C . ASP A 1 202 ? -7.069 0.622 -21.361 1.00 89.25 202 ASP A C 1
ATOM 1627 O O . ASP A 1 202 ? -7.467 0.495 -22.513 1.00 89.25 202 ASP A O 1
ATOM 1631 N N . ALA A 1 203 ? -7.872 0.435 -20.310 1.00 91.62 203 ALA A N 1
ATOM 1632 C CA . ALA A 1 203 ? -9.297 0.163 -20.448 1.00 91.62 203 ALA A CA 1
ATOM 1633 C C . ALA A 1 203 ? -10.052 1.380 -21.013 1.00 91.62 203 ALA A C 1
ATOM 1635 O O . ALA A 1 203 ? -9.652 2.535 -20.799 1.00 91.62 203 ALA A O 1
ATOM 1636 N N . ASP A 1 204 ? -11.165 1.111 -21.694 1.00 93.31 204 ASP A N 1
ATOM 1637 C CA . ASP A 1 204 ? -12.024 2.147 -22.257 1.00 93.31 204 ASP A CA 1
ATOM 1638 C C . ASP A 1 204 ? -12.878 2.828 -21.176 1.00 93.31 204 ASP A C 1
ATOM 1640 O O . ASP A 1 204 ? -13.362 2.197 -20.229 1.00 93.31 204 ASP A O 1
ATOM 1644 N N . ASP A 1 205 ? -13.091 4.135 -21.335 1.00 95.88 205 ASP A N 1
ATOM 1645 C CA . ASP A 1 205 ? -13.987 4.930 -20.489 1.00 95.88 205 ASP A CA 1
ATOM 1646 C C . ASP A 1 205 ? -15.411 4.859 -21.056 1.00 95.88 205 ASP A C 1
ATOM 1648 O O . ASP A 1 205 ? -15.899 5.789 -21.696 1.00 95.88 205 ASP A O 1
ATOM 1652 N N . LEU A 1 206 ? -16.043 3.694 -20.909 1.00 92.12 206 LEU A N 1
ATOM 1653 C CA . LEU A 1 206 ? -17.395 3.409 -21.396 1.00 92.12 206 LEU A CA 1
ATOM 1654 C C . LEU A 1 206 ? -18.338 3.146 -20.218 1.00 92.12 206 LEU A C 1
ATOM 1656 O O . LEU A 1 206 ? -17.896 2.593 -19.211 1.00 92.12 206 LEU A O 1
ATOM 1660 N N . PRO A 1 207 ? -19.648 3.441 -20.342 1.00 90.88 207 PRO A N 1
ATOM 1661 C CA . PRO A 1 207 ? -20.625 3.109 -19.304 1.00 90.88 207 PRO A CA 1
ATOM 1662 C C . PRO A 1 207 ? -20.613 1.638 -18.878 1.00 90.88 207 PRO A C 1
ATOM 1664 O O . PRO A 1 207 ? -20.785 1.348 -17.703 1.00 90.88 207 PRO A O 1
ATOM 1667 N N . SER A 1 208 ? -20.348 0.720 -19.812 1.00 86.88 208 SER A N 1
ATOM 1668 C CA . SER A 1 208 ? -20.260 -0.723 -19.551 1.00 86.88 208 SER A CA 1
ATOM 1669 C C . SER A 1 208 ? -19.064 -1.131 -18.687 1.00 86.88 208 SER A C 1
ATOM 1671 O O . SER A 1 208 ? -19.037 -2.243 -18.176 1.00 86.88 208 SER A O 1
ATOM 1673 N N . ASN A 1 209 ? -18.063 -0.260 -18.545 1.00 93.25 209 ASN A N 1
ATOM 1674 C CA . ASN A 1 209 ? -16.898 -0.464 -17.688 1.00 93.25 209 ASN A CA 1
ATOM 1675 C C . ASN A 1 209 ? -17.034 0.306 -16.361 1.00 93.25 209 ASN A C 1
ATOM 1677 O O . ASN A 1 209 ? -16.045 0.483 -15.658 1.00 93.25 209 ASN A O 1
ATOM 1681 N N . CYS A 1 210 ? -18.227 0.801 -16.022 1.00 93.62 210 CYS A N 1
ATOM 1682 C CA . CYS A 1 210 ? -18.457 1.667 -14.871 1.00 93.62 210 CYS A CA 1
ATOM 1683 C C . CYS A 1 210 ? -19.569 1.128 -13.964 1.00 93.62 210 CYS A C 1
ATOM 1685 O O . CYS A 1 210 ? -20.581 0.620 -14.436 1.00 93.62 210 CYS A O 1
ATOM 1687 N N . LEU A 1 211 ? -19.400 1.312 -12.656 1.00 94.38 211 LEU A N 1
ATOM 1688 C CA . LEU A 1 211 ? -20.361 0.949 -11.615 1.00 94.38 211 LEU A CA 1
ATOM 1689 C C . LEU A 1 211 ? -20.625 2.142 -10.695 1.00 94.38 211 LEU A C 1
ATOM 1691 O O . LEU A 1 211 ? -19.721 2.929 -10.416 1.00 94.38 211 LEU A O 1
ATOM 1695 N N . ALA A 1 212 ? -21.855 2.255 -10.197 1.00 96.12 212 ALA A N 1
ATOM 1696 C CA . ALA A 1 212 ? -22.214 3.174 -9.122 1.00 96.12 212 ALA A CA 1
ATOM 1697 C C . ALA A 1 212 ? -21.879 2.522 -7.774 1.00 96.12 212 ALA A C 1
ATOM 1699 O O . ALA A 1 212 ? -22.515 1.539 -7.407 1.00 96.12 212 ALA A O 1
ATOM 1700 N N . LEU A 1 213 ? -20.882 3.011 -7.035 1.00 95.44 213 LEU A N 1
ATOM 1701 C CA . LEU A 1 213 ? -20.459 2.420 -5.759 1.00 95.44 213 LEU A CA 1
ATOM 1702 C C . LEU A 1 213 ? -20.376 3.468 -4.654 1.00 95.44 213 LEU A C 1
ATOM 1704 O O . LEU A 1 213 ? -19.812 4.544 -4.846 1.00 95.44 213 LEU A O 1
ATOM 1708 N N . CYS A 1 214 ? -20.883 3.137 -3.464 1.00 96.75 214 CYS A N 1
ATOM 1709 C CA . CYS A 1 214 ? -20.637 3.955 -2.279 1.00 96.75 214 CYS A CA 1
ATOM 1710 C C . CYS A 1 214 ? -19.128 3.980 -1.938 1.00 96.75 214 CYS A C 1
ATOM 1712 O O . CYS A 1 214 ? -18.381 3.089 -2.366 1.00 96.75 214 CYS A O 1
ATOM 1714 N N . PRO A 1 215 ? -18.651 4.940 -1.124 1.00 96.25 215 PRO A N 1
ATOM 1715 C CA . PRO A 1 215 ? -17.223 5.073 -0.815 1.00 96.25 215 PRO A CA 1
ATOM 1716 C C . PRO A 1 215 ? -16.560 3.810 -0.236 1.00 96.25 215 PRO A C 1
ATOM 1718 O O . PRO A 1 215 ? -15.365 3.585 -0.447 1.00 96.25 215 PRO A O 1
ATOM 1721 N N . ASN A 1 216 ? -17.318 2.977 0.487 1.00 94.12 216 ASN A N 1
ATOM 1722 C CA . ASN A 1 216 ? -16.811 1.728 1.058 1.00 94.12 216 ASN A CA 1
ATOM 1723 C C . ASN A 1 216 ? -16.612 0.660 -0.023 1.00 94.12 216 ASN A C 1
ATOM 1725 O O . ASN A 1 216 ? -15.495 0.178 -0.202 1.00 94.12 216 ASN A O 1
ATOM 1729 N N . HIS A 1 217 ? -17.649 0.367 -0.809 1.00 94.50 217 HIS A N 1
ATOM 1730 C CA . HIS A 1 217 ? -17.568 -0.640 -1.867 1.00 94.50 217 HIS A CA 1
ATOM 1731 C C . HIS A 1 217 ? -16.618 -0.235 -2.999 1.00 94.50 217 HIS A C 1
ATOM 1733 O O . HIS A 1 217 ? -15.918 -1.085 -3.538 1.00 94.50 217 HIS A O 1
ATOM 1739 N N . HIS A 1 218 ? -16.506 1.057 -3.317 1.00 95.56 218 HIS A N 1
ATOM 1740 C CA . HIS A 1 218 ? -15.505 1.547 -4.270 1.00 95.56 218 HIS A CA 1
ATOM 1741 C C . HIS A 1 218 ? -14.084 1.191 -3.804 1.00 95.56 218 HIS A C 1
ATOM 1743 O O . HIS A 1 218 ? -13.290 0.630 -4.557 1.00 95.56 218 HIS A O 1
ATOM 1749 N N . ARG A 1 219 ? -13.784 1.424 -2.519 1.00 93.19 219 ARG A N 1
ATOM 1750 C CA . ARG A 1 219 ? -12.498 1.054 -1.915 1.00 93.19 219 ARG A CA 1
ATOM 1751 C C . ARG A 1 219 ? -12.276 -0.457 -1.909 1.00 93.19 219 ARG A C 1
ATOM 1753 O O . ARG A 1 219 ? -11.133 -0.899 -2.017 1.00 93.19 219 ARG A O 1
ATOM 1760 N N . ASP A 1 220 ? -13.334 -1.240 -1.735 1.00 90.06 220 ASP A N 1
ATOM 1761 C CA . ASP A 1 220 ? -13.248 -2.697 -1.753 1.00 90.06 220 ASP A CA 1
ATOM 1762 C C . ASP A 1 220 ? -12.994 -3.244 -3.153 1.00 90.06 220 ASP A C 1
ATOM 1764 O O . ASP A 1 220 ? -12.146 -4.126 -3.297 1.00 90.06 220 ASP A O 1
ATOM 1768 N N . LEU A 1 221 ? -13.613 -2.658 -4.180 1.00 91.25 221 LEU A N 1
ATOM 1769 C CA . LEU A 1 221 ? -13.315 -2.961 -5.578 1.00 91.25 221 LEU A CA 1
ATOM 1770 C C . LEU A 1 221 ? -11.848 -2.650 -5.913 1.00 91.25 221 LEU A C 1
ATOM 1772 O O . LEU A 1 221 ? -11.127 -3.530 -6.377 1.00 91.25 221 LEU A O 1
ATOM 1776 N N . ASP A 1 222 ? -11.363 -1.449 -5.579 1.00 91.56 222 ASP A N 1
ATOM 1777 C CA . ASP A 1 222 ? -9.975 -1.026 -5.840 1.00 91.56 222 ASP A CA 1
ATOM 1778 C C . ASP A 1 222 ? -8.922 -1.923 -5.166 1.00 91.56 222 ASP A C 1
ATOM 1780 O O . ASP A 1 222 ? -7.775 -2.017 -5.616 1.00 91.56 222 ASP A O 1
ATOM 1784 N N . ARG A 1 223 ? -9.297 -2.574 -4.058 1.00 88.19 223 ARG A N 1
ATOM 1785 C CA . ARG A 1 223 ? -8.443 -3.493 -3.292 1.00 88.19 223 ARG A CA 1
ATOM 1786 C C . ARG A 1 223 ? -8.586 -4.955 -3.717 1.00 88.19 223 ARG A C 1
ATOM 1788 O O . ARG A 1 223 ? -7.910 -5.797 -3.132 1.00 88.19 223 ARG A O 1
ATOM 1795 N N . GLY A 1 224 ? -9.451 -5.263 -4.684 1.00 85.88 224 GLY A N 1
ATOM 1796 C CA . GLY A 1 224 ? -9.752 -6.636 -5.095 1.00 85.88 224 GLY A CA 1
ATOM 1797 C C . GLY A 1 224 ? -10.500 -7.446 -4.031 1.00 85.88 224 GLY A C 1
ATOM 1798 O O . GLY A 1 224 ? -10.401 -8.668 -4.014 1.00 85.88 224 GLY A O 1
ATOM 1799 N N . ARG A 1 225 ? -11.213 -6.772 -3.114 1.00 82.19 225 ARG A N 1
ATOM 1800 C CA . ARG A 1 225 ? -12.082 -7.396 -2.096 1.00 82.19 225 ARG A CA 1
ATOM 1801 C C . ARG A 1 225 ? -13.512 -7.619 -2.587 1.00 82.19 225 ARG A C 1
ATOM 1803 O O . ARG A 1 225 ? -14.281 -8.291 -1.907 1.00 82.19 225 ARG A O 1
ATOM 1810 N N . LEU A 1 226 ? -13.856 -7.052 -3.742 1.00 82.38 226 LEU A N 1
ATOM 1811 C CA . LEU A 1 226 ? -15.065 -7.368 -4.493 1.00 82.38 226 LEU A CA 1
ATOM 1812 C C . LEU A 1 226 ? -14.664 -8.123 -5.753 1.00 82.38 226 LEU A C 1
ATOM 1814 O O . LEU A 1 226 ? -13.774 -7.686 -6.485 1.00 82.38 226 LEU A O 1
ATOM 1818 N N . GLN A 1 227 ? -15.316 -9.255 -5.986 1.00 75.38 227 GLN A N 1
ATOM 1819 C CA . GLN A 1 227 ? -15.191 -10.023 -7.215 1.00 75.38 227 GLN A CA 1
ATOM 1820 C C . GLN A 1 227 ? -16.512 -9.932 -7.969 1.00 75.38 227 GLN A C 1
ATOM 1822 O O . GLN A 1 227 ? -17.583 -9.979 -7.367 1.00 75.38 227 GLN A O 1
ATOM 1827 N N . LEU A 1 228 ? -16.425 -9.770 -9.285 1.00 72.62 228 LEU A N 1
ATOM 1828 C CA . LEU A 1 228 ? -17.587 -9.893 -10.152 1.00 72.62 228 LEU A CA 1
ATOM 1829 C C . LEU A 1 228 ? -17.839 -11.385 -10.363 1.00 72.62 228 LEU A C 1
ATOM 1831 O O . LEU A 1 228 ? -16.930 -12.096 -10.788 1.00 72.62 228 LEU A O 1
ATOM 1835 N N . ALA A 1 229 ? -19.039 -11.853 -10.032 1.00 61.59 229 ALA A N 1
ATOM 1836 C CA . ALA A 1 229 ? -19.420 -13.241 -10.263 1.00 61.59 229 ALA A CA 1
ATOM 1837 C C . ALA A 1 229 ? -19.507 -13.528 -11.772 1.00 61.59 229 ALA A C 1
ATOM 1839 O O . ALA A 1 229 ? -20.055 -12.720 -12.529 1.00 61.59 229 ALA A O 1
ATOM 1840 N N . ASP A 1 230 ? -18.972 -14.672 -12.206 1.00 57.25 230 ASP A N 1
ATOM 1841 C CA . ASP A 1 230 ? -19.108 -15.130 -13.589 1.00 57.25 230 ASP A CA 1
ATOM 1842 C C . ASP A 1 230 ? -20.543 -15.654 -13.811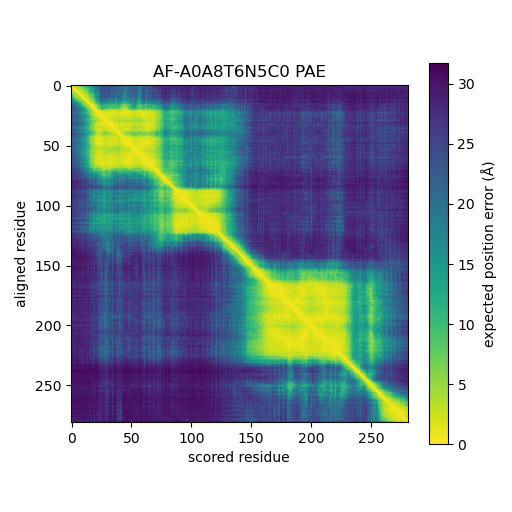 1.00 57.25 230 ASP A C 1
ATOM 1844 O O . ASP A 1 230 ? -21.023 -16.490 -13.039 1.00 57.25 230 ASP A O 1
ATOM 1848 N N . PRO A 1 231 ? -21.258 -15.214 -14.863 1.00 51.47 231 PRO A N 1
ATOM 1849 C CA . PRO A 1 231 ? -22.606 -15.702 -15.169 1.00 51.47 231 PRO A CA 1
ATOM 1850 C C . PRO A 1 231 ? -22.706 -17.214 -15.459 1.00 51.47 231 PRO A C 1
ATOM 1852 O O . PRO A 1 231 ? -23.824 -17.738 -15.568 1.00 51.47 231 PRO A O 1
ATOM 1855 N N . SER A 1 232 ? -21.580 -17.915 -15.627 1.00 49.25 232 SER A N 1
ATOM 1856 C CA . SER A 1 232 ? -21.518 -19.351 -15.917 1.00 49.25 232 SER A CA 1
ATOM 1857 C C . SER A 1 232 ? -21.448 -20.276 -14.689 1.00 49.25 232 SER A C 1
ATOM 1859 O O . SER A 1 232 ? -21.746 -21.462 -14.845 1.00 49.25 232 SER A O 1
ATOM 1861 N N . ASP A 1 233 ? -21.219 -19.766 -13.471 1.00 52.06 233 ASP A N 1
ATOM 1862 C CA . ASP A 1 233 ? -21.108 -20.549 -12.214 1.00 52.06 233 ASP A CA 1
ATOM 1863 C C . ASP A 1 233 ? -22.464 -21.035 -11.632 1.00 52.06 233 ASP A C 1
ATOM 1865 O O . ASP A 1 233 ? -22.710 -21.100 -10.430 1.00 52.06 233 ASP A O 1
ATOM 1869 N N . ARG A 1 234 ? -23.380 -21.443 -12.512 1.00 42.97 234 ARG A N 1
ATOM 1870 C CA . ARG A 1 234 ? -24.816 -21.694 -12.273 1.00 42.97 234 ARG A CA 1
ATOM 1871 C C . ARG A 1 234 ? -25.196 -22.890 -11.373 1.00 42.97 234 ARG A C 1
ATOM 1873 O O . ARG A 1 234 ? -26.377 -23.227 -11.328 1.00 42.97 234 ARG A O 1
ATOM 1880 N N . ALA A 1 235 ? -24.268 -23.590 -10.717 1.00 38.91 235 ALA A N 1
ATOM 1881 C CA . ALA A 1 235 ? -24.529 -24.950 -10.208 1.00 38.91 235 ALA A CA 1
ATOM 1882 C C . ALA A 1 235 ? -24.626 -25.135 -8.679 1.00 38.91 235 ALA A C 1
ATOM 1884 O O . ALA A 1 235 ? -24.834 -26.266 -8.241 1.00 38.91 235 ALA A O 1
ATOM 1885 N N . ALA A 1 236 ? -24.545 -24.090 -7.855 1.00 37.03 236 ALA A N 1
ATOM 1886 C CA . ALA A 1 236 ? -24.742 -24.226 -6.409 1.00 37.03 236 ALA A CA 1
ATOM 1887 C C . ALA A 1 236 ? -25.740 -23.177 -5.897 1.00 37.03 236 ALA A C 1
ATOM 1889 O O . ALA A 1 236 ? -25.451 -21.991 -5.868 1.00 37.03 236 ALA A O 1
ATOM 1890 N N . THR A 1 237 ? -26.942 -23.661 -5.586 1.00 38.84 237 THR A N 1
ATOM 1891 C CA . THR A 1 237 ? -28.041 -23.058 -4.807 1.00 38.84 237 THR A CA 1
ATOM 1892 C C . THR A 1 237 ? -27.795 -21.659 -4.198 1.00 38.84 237 THR A C 1
ATOM 1894 O O . THR A 1 237 ? -27.291 -21.588 -3.083 1.00 38.84 237 THR A O 1
ATOM 1897 N N . ASP A 1 238 ? -28.250 -20.625 -4.932 1.00 35.88 238 ASP A N 1
ATOM 1898 C CA . ASP A 1 238 ? -28.472 -19.183 -4.634 1.00 35.88 238 ASP A CA 1
ATOM 1899 C C . ASP A 1 238 ? -27.340 -18.340 -3.983 1.00 35.88 238 ASP A C 1
ATOM 1901 O O . ASP A 1 238 ? -26.741 -18.807 -3.019 1.00 35.88 238 ASP A O 1
ATOM 1905 N N . PRO A 1 239 ? -27.094 -17.054 -4.381 1.00 43.59 239 PRO A N 1
ATOM 1906 C CA . PRO A 1 239 ? -27.914 -16.156 -5.217 1.00 43.59 239 PRO A CA 1
ATOM 1907 C C . PRO A 1 239 ? -27.216 -15.475 -6.435 1.00 43.59 239 PRO A C 1
ATOM 1909 O O . PRO A 1 239 ? -26.019 -15.214 -6.441 1.00 43.59 239 PRO A O 1
ATOM 1912 N N . ILE A 1 240 ? -28.076 -15.152 -7.418 1.00 39.94 240 ILE A N 1
ATOM 1913 C CA . ILE A 1 240 ? -28.220 -13.972 -8.318 1.00 39.94 240 ILE A CA 1
ATOM 1914 C C . ILE A 1 240 ? -27.113 -13.598 -9.353 1.00 39.94 240 ILE A C 1
ATOM 1916 O O . ILE A 1 240 ? -25.911 -13.762 -9.194 1.00 39.94 240 ILE A O 1
ATOM 1920 N N . LEU A 1 241 ? -27.610 -13.130 -10.505 1.00 34.34 241 LEU A N 1
ATOM 1921 C CA . LEU A 1 241 ? -26.973 -12.930 -11.809 1.00 34.34 241 LEU A CA 1
ATOM 1922 C C . LEU A 1 241 ? -26.303 -11.553 -11.987 1.00 34.34 241 LEU A C 1
ATOM 1924 O O . LEU A 1 241 ? -26.934 -10.527 -11.747 1.00 34.34 241 LEU A O 1
ATOM 1928 N N . PHE A 1 242 ? -25.160 -11.531 -12.685 1.00 37.56 242 PHE A N 1
ATOM 1929 C CA . PHE A 1 242 ? -24.841 -10.461 -13.638 1.00 37.56 242 PHE A CA 1
ATOM 1930 C C . PHE A 1 242 ? -25.315 -10.873 -15.039 1.00 37.56 242 PHE A C 1
ATOM 1932 O O . PHE A 1 242 ? -24.738 -11.749 -15.682 1.00 37.56 242 PHE A O 1
ATOM 1939 N N . SER A 1 243 ? -26.371 -10.234 -15.540 1.00 35.22 243 SER A N 1
ATOM 1940 C CA . SER A 1 243 ? -26.694 -10.276 -16.966 1.00 35.22 243 SER A CA 1
ATOM 1941 C C . SER A 1 243 ? -25.704 -9.375 -17.699 1.00 35.22 243 SER A C 1
ATOM 1943 O O . SER A 1 243 ? -25.831 -8.151 -17.679 1.00 35.22 243 SER A O 1
ATOM 1945 N N . MET A 1 244 ? -24.707 -9.973 -18.350 1.00 35.69 244 MET A N 1
ATOM 1946 C CA . MET A 1 244 ? -23.893 -9.274 -19.341 1.00 35.69 244 MET A CA 1
ATOM 1947 C C . MET A 1 244 ? -24.836 -8.678 -20.403 1.00 35.69 244 MET A C 1
ATOM 1949 O O . MET A 1 244 ? -25.458 -9.425 -21.153 1.00 35.69 244 MET A O 1
ATOM 1953 N N . TYR A 1 245 ? -24.933 -7.344 -20.446 1.00 40.78 245 TYR A N 1
ATOM 1954 C CA . TYR A 1 245 ? -25.737 -6.525 -21.376 1.00 40.78 245 TYR A CA 1
ATOM 1955 C C . TYR A 1 245 ? -27.247 -6.371 -21.072 1.00 40.78 245 TYR A C 1
ATOM 1957 O O . TYR A 1 245 ? -28.089 -6.664 -21.917 1.00 40.78 245 TYR A O 1
ATOM 1965 N N . GLY A 1 246 ? -27.593 -5.829 -19.899 1.00 34.16 246 GLY A N 1
ATOM 1966 C CA . GLY A 1 246 ? -28.935 -5.315 -19.580 1.00 34.16 246 GLY A CA 1
ATOM 1967 C C . GLY A 1 246 ? -28.905 -4.333 -18.400 1.00 34.16 246 GLY A C 1
ATOM 1968 O O . GLY A 1 246 ? -27.976 -4.384 -17.599 1.00 34.16 246 GLY A O 1
ATOM 1969 N N . ASP A 1 247 ? -29.901 -3.445 -18.321 1.00 34.41 247 ASP A N 1
ATOM 1970 C CA . ASP A 1 247 ? -29.929 -2.180 -17.553 1.00 34.41 247 ASP A CA 1
ATOM 1971 C C . ASP A 1 247 ? -29.863 -2.284 -16.007 1.00 34.41 247 ASP A C 1
ATOM 1973 O O . ASP A 1 247 ? -29.980 -1.275 -15.319 1.00 34.41 247 ASP A O 1
ATOM 1977 N N . GLU A 1 248 ? -29.628 -3.468 -15.433 1.00 39.66 248 GLU A N 1
ATOM 1978 C CA . GLU A 1 248 ? -29.578 -3.680 -13.979 1.00 39.66 248 GLU A CA 1
ATOM 1979 C C . GLU A 1 248 ? -28.461 -4.670 -13.593 1.00 39.66 248 GLU A C 1
ATOM 1981 O O . GLU A 1 248 ? -28.698 -5.852 -13.346 1.00 39.66 248 GLU A O 1
ATOM 1986 N N . GLY A 1 249 ? -27.210 -4.204 -13.553 1.00 43.09 249 GLY A N 1
ATOM 1987 C CA . GLY A 1 249 ? -26.103 -4.971 -12.972 1.00 43.09 249 GLY A CA 1
ATOM 1988 C C . GLY A 1 249 ? -26.119 -4.873 -11.444 1.00 43.09 249 GLY A C 1
ATOM 1989 O O . GLY A 1 249 ? -26.007 -3.770 -10.910 1.00 43.09 249 GLY A O 1
ATOM 1990 N N . ARG A 1 250 ? -26.247 -6.005 -10.737 1.00 47.97 250 ARG A N 1
ATOM 1991 C CA . ARG A 1 250 ? -26.191 -6.083 -9.266 1.00 47.97 250 ARG A CA 1
ATOM 1992 C C . ARG A 1 250 ? -24.969 -6.876 -8.819 1.00 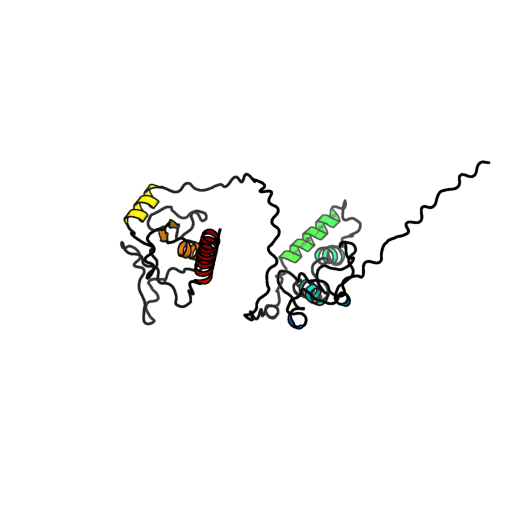47.97 250 ARG A C 1
ATOM 1994 O O . ARG A 1 250 ? -24.775 -8.005 -9.254 1.00 47.97 250 ARG A O 1
ATOM 2001 N N . ILE A 1 251 ? -24.153 -6.296 -7.939 1.00 54.53 251 ILE A N 1
ATOM 2002 C CA . ILE A 1 251 ? -23.011 -6.988 -7.325 1.00 54.53 251 ILE A CA 1
ATOM 2003 C C . ILE A 1 251 ? -23.475 -7.678 -6.056 1.00 54.53 251 ILE A C 1
ATOM 2005 O O . ILE A 1 251 ? -23.901 -7.016 -5.117 1.00 54.53 251 ILE A O 1
ATOM 2009 N N . ILE A 1 252 ? -23.328 -8.993 -6.004 1.00 47.00 252 ILE A N 1
ATOM 2010 C CA . ILE A 1 252 ? -23.615 -9.772 -4.803 1.00 47.00 252 ILE A CA 1
ATOM 2011 C C . ILE A 1 252 ? -22.326 -9.907 -4.023 1.00 47.00 252 ILE A C 1
ATOM 2013 O O . ILE A 1 252 ? -21.290 -10.313 -4.552 1.00 47.00 252 ILE A O 1
ATOM 2017 N N . LEU A 1 253 ? -22.389 -9.539 -2.752 1.00 43.16 253 LEU A N 1
ATOM 2018 C CA . LEU A 1 253 ? -21.296 -9.764 -1.826 1.00 43.16 253 LEU A CA 1
ATOM 2019 C C . LEU A 1 253 ? -21.164 -11.270 -1.591 1.00 43.16 253 LEU A C 1
ATOM 2021 O O . LEU A 1 253 ? -22.117 -11.917 -1.164 1.00 43.16 253 LEU A O 1
ATOM 2025 N N . SER A 1 254 ? -19.980 -11.829 -1.853 1.00 40.12 254 SER A N 1
ATOM 2026 C CA . SER A 1 254 ? -19.676 -13.201 -1.439 1.00 40.12 254 SER A CA 1
ATOM 2027 C C . SER A 1 254 ? -19.866 -13.332 0.073 1.00 40.12 254 SER A C 1
ATOM 2029 O O . SER A 1 254 ? -19.509 -12.415 0.810 1.00 40.12 254 SER A O 1
ATOM 2031 N N . GLU A 1 255 ? -20.296 -14.498 0.537 1.00 38.38 255 GLU A N 1
ATOM 2032 C CA . GLU A 1 255 ? -20.413 -14.892 1.951 1.00 38.38 255 GLU A CA 1
ATOM 2033 C C . GLU A 1 255 ? -19.116 -14.742 2.785 1.00 38.38 255 GLU A C 1
ATOM 2035 O O . GLU A 1 255 ? -19.148 -14.805 4.011 1.00 38.38 255 GLU A O 1
ATOM 2040 N N . HIS A 1 256 ? -17.977 -14.449 2.147 1.00 37.72 256 HIS A N 1
ATOM 2041 C CA . HIS A 1 256 ? -16.708 -14.086 2.794 1.00 37.72 256 HIS A CA 1
ATOM 2042 C C . HIS A 1 256 ? -16.477 -12.574 2.961 1.00 37.72 256 HIS A C 1
ATOM 2044 O O . HIS A 1 256 ? -15.412 -12.157 3.422 1.00 37.72 256 HIS A O 1
ATOM 2050 N N . HIS A 1 257 ? -17.435 -11.735 2.573 1.00 35.72 257 HIS A N 1
ATOM 2051 C CA . HIS A 1 257 ? -17.328 -10.290 2.706 1.00 35.72 257 HIS A CA 1
ATOM 2052 C C . HIS A 1 257 ? -17.899 -9.840 4.054 1.00 35.72 257 HIS A C 1
ATOM 2054 O O . HIS A 1 257 ? -19.052 -9.429 4.173 1.00 35.72 257 HIS A O 1
ATOM 2060 N N . GLU A 1 258 ? -17.066 -9.886 5.090 1.00 35.44 258 GLU A N 1
ATOM 2061 C CA . GLU A 1 258 ? -17.335 -9.140 6.313 1.00 35.44 258 GLU A CA 1
ATOM 2062 C C . GLU A 1 258 ? -17.106 -7.650 6.024 1.00 35.44 258 GLU A C 1
ATOM 2064 O O . GLU A 1 258 ? -15.970 -7.164 5.979 1.00 35.44 258 GLU A O 1
ATOM 2069 N N . VAL A 1 259 ? -18.196 -6.899 5.822 1.00 37.72 259 VAL A N 1
ATOM 2070 C CA . VAL A 1 259 ? -18.150 -5.440 5.963 1.00 37.72 259 VAL A CA 1
ATOM 2071 C C . VAL A 1 259 ? -17.781 -5.178 7.418 1.00 37.72 259 VAL A C 1
ATOM 2073 O O . VAL A 1 259 ? -18.640 -5.183 8.301 1.00 37.72 259 VAL A O 1
ATOM 2076 N N . HIS A 1 260 ? -16.491 -4.985 7.694 1.00 34.56 260 HIS A N 1
ATOM 2077 C CA . HIS A 1 260 ? -16.052 -4.523 9.003 1.00 34.56 260 HIS A CA 1
ATOM 2078 C C . HIS A 1 260 ? -16.707 -3.162 9.252 1.00 34.56 260 HIS A C 1
ATOM 2080 O O . HIS A 1 260 ? -16.262 -2.136 8.743 1.00 34.56 260 HIS A O 1
ATOM 2086 N N . ASN A 1 261 ? -17.786 -3.170 10.034 1.00 36.03 261 ASN A N 1
ATOM 2087 C CA . ASN A 1 261 ? -18.506 -1.983 10.495 1.00 36.03 261 ASN A CA 1
ATOM 2088 C C . ASN A 1 261 ? -17.725 -1.216 11.578 1.00 36.03 261 ASN A C 1
ATOM 2090 O O . ASN A 1 261 ? -18.119 -0.116 11.972 1.00 36.03 261 ASN A O 1
ATOM 2094 N N . ASP A 1 262 ? -16.608 -1.772 12.049 1.00 42.75 262 ASP A N 1
ATOM 2095 C CA . ASP A 1 262 ? -15.793 -1.224 13.133 1.00 42.75 262 ASP A CA 1
ATOM 2096 C C . ASP A 1 262 ? -15.225 0.179 12.853 1.00 42.75 262 ASP A C 1
ATOM 2098 O O . ASP A 1 262 ? -15.282 1.018 13.754 1.00 42.75 262 ASP A O 1
ATOM 2102 N N . PRO A 1 263 ? -14.768 0.534 11.633 1.00 39.09 263 PRO A N 1
ATOM 2103 C CA . PRO A 1 263 ? -14.297 1.890 11.353 1.00 39.09 263 PRO A CA 1
ATOM 2104 C C . PRO A 1 263 ? -15.432 2.925 11.366 1.00 39.09 263 PRO A C 1
ATOM 2106 O O . PRO A 1 263 ? -15.218 4.065 11.763 1.00 39.09 263 PRO A O 1
ATOM 2109 N N . ILE A 1 264 ? -16.649 2.532 10.971 1.00 36.97 264 ILE A N 1
ATOM 2110 C CA . ILE A 1 264 ? -17.818 3.425 10.919 1.00 36.97 264 ILE A CA 1
ATOM 2111 C C . ILE A 1 264 ? -18.367 3.652 12.331 1.00 36.97 264 ILE A C 1
ATOM 2113 O O . ILE A 1 264 ? -18.620 4.792 12.718 1.00 36.97 264 ILE A O 1
ATOM 2117 N N . ARG A 1 265 ? -18.470 2.591 13.142 1.00 39.31 265 ARG A N 1
ATOM 2118 C CA . ARG A 1 265 ? -18.874 2.697 14.553 1.00 39.31 265 ARG A CA 1
ATOM 2119 C C . A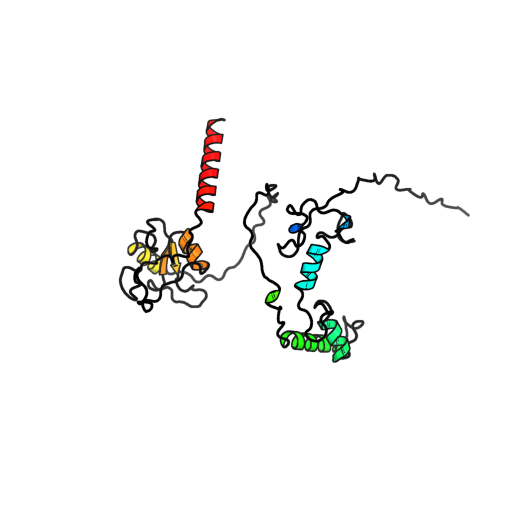RG A 1 265 ? -17.858 3.471 15.391 1.00 39.31 265 ARG A C 1
ATOM 2121 O O . ARG A 1 265 ? -18.264 4.270 16.230 1.00 39.31 265 ARG A O 1
ATOM 2128 N N . SER A 1 266 ? -16.560 3.302 15.121 1.00 40.19 266 SER A N 1
ATOM 2129 C CA . SER A 1 266 ? -15.500 4.081 15.771 1.00 40.19 266 SER A CA 1
ATOM 2130 C C . SER A 1 266 ? -15.648 5.577 15.480 1.00 40.19 266 SER A C 1
ATOM 2132 O O . SER A 1 266 ? -15.629 6.374 16.414 1.00 40.19 266 SER A O 1
ATOM 2134 N N . CYS A 1 267 ? -15.874 5.972 14.222 1.00 34.72 267 CYS A N 1
ATOM 2135 C CA . CYS A 1 267 ? -16.033 7.385 13.868 1.00 34.72 267 CYS A CA 1
ATOM 2136 C C . CYS A 1 267 ? -17.323 8.008 14.422 1.00 34.72 267 CYS A C 1
ATOM 2138 O O . CYS A 1 267 ? -17.282 9.142 14.890 1.00 34.72 267 CYS A O 1
ATOM 2140 N N . ILE A 1 268 ? -18.446 7.282 14.423 1.00 47.06 268 ILE A N 1
ATOM 2141 C CA . ILE A 1 268 ? -19.704 7.776 15.012 1.00 47.06 268 ILE A CA 1
ATOM 2142 C C . ILE A 1 268 ? -19.542 7.969 16.528 1.00 47.06 268 ILE A C 1
ATOM 2144 O O . ILE A 1 268 ? -19.885 9.025 17.049 1.00 47.06 268 ILE A O 1
ATOM 2148 N N . SER A 1 269 ? -18.903 7.020 17.222 1.00 52.78 269 SER A N 1
ATOM 2149 C CA . SER A 1 269 ? -18.666 7.130 18.669 1.00 52.78 269 SER A CA 1
ATOM 2150 C C . SER A 1 269 ? -17.708 8.267 19.057 1.00 52.78 269 SER A C 1
ATOM 2152 O O . SER A 1 269 ? -17.862 8.876 20.116 1.00 52.78 269 SER A O 1
ATOM 2154 N N . GLU A 1 270 ? -16.732 8.594 18.203 1.00 50.84 270 GLU A N 1
ATOM 2155 C CA . GLU A 1 270 ? -15.832 9.729 18.426 1.00 50.84 270 GLU A CA 1
ATOM 2156 C C . GLU A 1 270 ? -16.526 11.074 18.191 1.00 50.84 270 GLU A C 1
ATOM 2158 O O . GLU A 1 270 ? -16.246 12.028 18.920 1.00 50.84 270 GLU A O 1
ATOM 2163 N N . ILE A 1 271 ? -17.450 11.143 17.228 1.00 55.16 271 ILE A N 1
ATOM 2164 C CA . ILE A 1 271 ? -18.270 12.331 16.964 1.00 55.16 271 ILE A CA 1
ATOM 2165 C C . ILE A 1 271 ? -19.249 12.567 18.116 1.00 55.16 271 ILE A C 1
ATOM 2167 O O . ILE A 1 271 ? -19.283 13.677 18.644 1.00 55.16 271 ILE A O 1
ATOM 2171 N N . ASP A 1 272 ? -19.962 11.537 18.576 1.00 64.56 272 ASP A N 1
ATOM 2172 C CA . ASP A 1 272 ? -20.894 11.656 19.705 1.00 64.56 272 ASP A CA 1
ATOM 2173 C C . ASP A 1 272 ? -20.166 12.092 20.982 1.00 64.56 272 ASP A C 1
ATOM 2175 O O . ASP A 1 272 ? -20.594 13.023 21.664 1.00 64.56 272 ASP A O 1
ATOM 2179 N N . ARG A 1 273 ? -18.984 11.521 21.257 1.00 67.94 273 ARG A N 1
ATOM 2180 C CA . ARG A 1 273 ? -18.145 11.939 22.391 1.00 67.94 273 ARG A CA 1
ATOM 2181 C C . ARG A 1 273 ? -17.674 13.390 22.269 1.00 67.94 273 ARG A C 1
ATOM 2183 O O . ARG A 1 273 ? -17.527 14.081 23.275 1.00 67.94 273 ARG A O 1
ATOM 2190 N N . PHE A 1 274 ? -17.396 13.856 21.054 1.00 66.56 274 PHE A N 1
ATOM 2191 C CA . PHE A 1 274 ? -16.988 15.238 20.816 1.00 66.56 274 PHE A CA 1
ATOM 2192 C C . PHE A 1 274 ? -18.153 16.219 20.995 1.00 66.56 274 PHE A C 1
ATOM 2194 O O . PHE A 1 274 ? -17.941 17.323 21.493 1.00 66.56 274 PHE A O 1
ATOM 2201 N N . LEU A 1 275 ? -19.372 15.821 20.624 1.00 66.81 275 LEU A N 1
ATOM 2202 C CA . LEU A 1 275 ? -20.578 16.629 20.792 1.00 66.81 275 LEU A CA 1
ATOM 2203 C C . LEU A 1 275 ? -21.007 16.716 22.262 1.00 66.81 275 LEU A C 1
ATOM 2205 O O . LEU A 1 275 ? -21.227 17.824 22.741 1.00 66.81 275 LEU A O 1
ATOM 2209 N N . SER A 1 276 ? -20.997 15.606 23.010 1.00 81.06 276 SER A N 1
ATOM 2210 C CA . SER A 1 276 ? -21.319 15.619 24.448 1.00 81.06 276 SER A CA 1
ATOM 2211 C C . SER A 1 276 ? -20.361 16.495 25.265 1.00 81.06 276 SER A C 1
ATOM 2213 O O . SER A 1 276 ? -20.790 17.223 26.151 1.00 81.06 276 SER A O 1
ATOM 2215 N N . ASN A 1 277 ? -19.069 16.521 24.918 1.00 71.00 277 ASN A N 1
ATOM 2216 C CA . ASN A 1 277 ? -18.089 17.370 25.608 1.00 71.00 277 ASN A CA 1
ATOM 2217 C C . ASN A 1 277 ? -18.246 18.877 25.314 1.00 71.00 277 ASN A C 1
ATOM 2219 O O . ASN A 1 277 ? -17.625 19.688 26.001 1.00 71.00 277 ASN A O 1
ATOM 2223 N N . ARG A 1 278 ? -19.016 19.274 24.288 1.00 69.44 278 ARG A N 1
ATOM 2224 C CA . ARG A 1 278 ? -19.304 20.692 23.994 1.00 69.44 278 ARG A CA 1
ATOM 2225 C C . ARG A 1 278 ? -20.526 21.221 24.733 1.00 69.44 278 ARG A C 1
ATOM 2227 O O . ARG A 1 278 ? -20.649 22.432 24.840 1.00 69.44 278 ARG A O 1
ATOM 2234 N N . GLU A 1 279 ? -21.410 20.352 25.212 1.00 72.75 279 GLU A N 1
ATOM 2235 C CA . GLU A 1 279 ? -22.597 20.761 25.976 1.00 72.75 279 GLU A CA 1
ATOM 2236 C C . GLU A 1 279 ? -22.285 20.985 27.467 1.00 72.75 279 GLU A C 1
ATOM 2238 O O . GLU A 1 279 ? -23.059 21.629 28.168 1.00 72.75 279 GLU A O 1
ATOM 2243 N N . GLU A 1 280 ? -21.132 20.505 27.943 1.00 69.75 280 GLU A N 1
ATOM 2244 C CA . GLU A 1 280 ? -20.666 20.658 29.330 1.00 69.75 280 GLU A CA 1
ATOM 2245 C C . GLU A 1 280 ? -19.717 21.861 29.556 1.00 69.75 280 GLU A C 1
ATOM 2247 O O . GLU A 1 280 ? -19.232 22.050 30.675 1.00 69.75 280 GLU A O 1
ATOM 2252 N N . GLN A 1 281 ? -19.446 22.680 28.527 1.00 53.28 281 GLN A N 1
ATOM 2253 C CA . GLN A 1 281 ? -18.651 23.924 28.607 1.00 53.28 281 GLN A CA 1
ATOM 2254 C C . GLN A 1 281 ? -19.515 25.164 28.383 1.00 53.28 281 GLN A C 1
ATOM 2256 O O . GLN A 1 281 ? -19.294 26.154 29.116 1.00 53.28 281 GLN A O 1
#

Mean predicted aligned error: 20.22 Å

Radius of gyration: 30.34 Å; Cα contacts (8 Å, |Δi|>4): 255; chains: 1; bounding box: 94×53×59 Å

Foldseek 3Di:
DDDDDDDPPDPPDPPPPPQPQFAAAPADPPDAQCCVVVVLSGGHGQVQWDADPVDPSRTDNHGPRSVVVVVLQQQADPVGRNDRPPCQLVVQLCPVQVADVVCVPPDPSSVVSSVVSVVVVVVPPRPSPPVPDPPPPDDDDDDDDDPPPDDPDDDDDDDDDDDDDADVVLQVVQLVLDQAFLAPPGRHRDWGWAFLDDCVVVDDNHNLRIGTHHPQVSVCSVVVVFDADDQPPPPDDDDDDDDPDDSRGYGYRPPPDDPPCPVVVVVVVVVVVVVVVVVVD